Protein AF-A0A182T8S5-F1 (afdb_monomer_lite)

InterPro domains:
  IPR003690 Transcription termination factor, mitochondrial/chloroplastic [PF02536] (3-140)
  IPR038538 MTERF superfamily, mitochondrial/chloroplastic [G3DSA:1.25.70.10] (1-182)

Secondary structure (DSSP, 8-state):
-HHHHHH-GGGGGS-HHHHHHHHHHHHTT---HHHHHHHHHH-GGGGG---HHHHHHHHHHHHHHH-SHHHHHHHHHH-GGGGTS-HHHHHHHHHIIIIIS---HHHHHHSSGGGS-HHHHHHHHHHHHHTTSS-PPPTTS-TTSPPSSPPHHHHHSS-HHHHHHHTS-S-HHHHHHHHHHHHHHHHHHHHHHHHHTT----------SS-------

Radius of gyration: 25.25 Å; chains: 1; bounding box: 72×78×48 Å

Sequence (217 aa):
MLSIIGGHPSILARPAENIAESLHCWRSCQFGDANLKVLMSAHPYFLDYTNHGQLAQRVAFLHSHFETRKNVYRLFLNAPNLVVDEQHVTEAKIAYLMQTMRHDVLEVVKSCAFAHDLEHLRCRHTFLERLGLFKPRSLKADKSTPTGNPPVHQITDTSDKRFAVKVAYVTLEEYEVFQELYRREMGQADEQYELDDETDVEIESEACRNSYRKTGR

Organism: NCBI:txid74869

Structure (mmCIF, N/CA/C/O backbone):
data_AF-A0A182T8S5-F1
#
_entry.id   AF-A0A182T8S5-F1
#
loop_
_atom_site.group_PDB
_atom_site.id
_atom_site.type_symbol
_atom_site.label_atom_id
_atom_site.label_alt_id
_atom_site.label_comp_id
_atom_site.label_asym_id
_atom_site.label_entity_id
_atom_site.label_seq_id
_atom_site.pdbx_PDB_ins_code
_atom_site.Cartn_x
_atom_site.Cartn_y
_atom_site.Cartn_z
_atom_site.occupancy
_atom_site.B_iso_or_equiv
_atom_site.auth_seq_id
_atom_site.auth_comp_id
_atom_site.auth_asym_id
_atom_site.auth_atom_id
_atom_site.pdbx_PDB_model_num
ATOM 1 N N . MET A 1 1 ? 20.913 -11.770 -8.168 1.00 56.81 1 MET A N 1
ATOM 2 C CA . MET A 1 1 ? 20.579 -12.510 -9.407 1.00 56.81 1 MET A CA 1
ATOM 3 C C . MET A 1 1 ? 20.434 -13.998 -9.122 1.00 56.81 1 MET A C 1
ATOM 5 O O . MET A 1 1 ? 19.372 -14.523 -9.403 1.00 56.81 1 MET A O 1
ATOM 9 N N . LEU A 1 2 ? 21.399 -14.645 -8.454 1.00 62.28 2 LEU A N 1
ATOM 10 C CA . LEU A 1 2 ? 21.229 -16.027 -7.964 1.00 62.28 2 LEU A CA 1
ATOM 11 C C . LEU A 1 2 ? 20.016 -16.196 -7.026 1.00 62.28 2 LEU A C 1
ATOM 13 O O . LEU A 1 2 ? 19.293 -17.176 -7.142 1.00 62.28 2 LEU A O 1
ATOM 17 N N . SER A 1 3 ? 19.730 -15.202 -6.174 1.00 67.75 3 SER A N 1
ATOM 18 C CA . SER A 1 3 ? 18.523 -15.162 -5.329 1.00 67.75 3 SER A CA 1
ATOM 19 C C . SER A 1 3 ? 17.208 -15.157 -6.121 1.00 67.75 3 SER A C 1
ATOM 21 O O . SER A 1 3 ? 16.240 -15.781 -5.706 1.00 67.75 3 SER A O 1
ATOM 23 N N . ILE A 1 4 ? 17.185 -14.475 -7.272 1.00 73.38 4 ILE A N 1
ATOM 24 C CA . ILE A 1 4 ? 16.012 -14.376 -8.153 1.00 73.38 4 ILE A CA 1
ATOM 25 C C . ILE A 1 4 ? 15.760 -15.731 -8.817 1.00 73.38 4 ILE A C 1
ATOM 27 O O . ILE A 1 4 ? 14.647 -16.243 -8.782 1.00 73.38 4 ILE A O 1
ATOM 31 N N . ILE A 1 5 ? 16.820 -16.335 -9.359 1.00 74.62 5 ILE A N 1
ATOM 32 C CA . ILE A 1 5 ? 16.771 -17.630 -10.047 1.00 74.62 5 ILE A CA 1
ATOM 33 C C . ILE A 1 5 ? 16.376 -18.753 -9.080 1.00 74.62 5 ILE A C 1
ATOM 35 O O . ILE A 1 5 ? 15.576 -19.609 -9.441 1.00 74.62 5 ILE A O 1
ATOM 39 N N . GLY A 1 6 ? 16.894 -18.730 -7.847 1.00 75.31 6 GLY A N 1
ATOM 40 C CA . GLY A 1 6 ? 16.553 -19.721 -6.824 1.00 75.31 6 GLY A CA 1
ATOM 41 C C . GLY A 1 6 ? 15.077 -19.703 -6.417 1.00 75.31 6 GLY A C 1
ATOM 42 O O . GLY A 1 6 ? 14.522 -20.758 -6.136 1.00 75.31 6 GLY A O 1
ATOM 43 N N . GLY A 1 7 ? 14.434 -18.529 -6.413 1.00 72.50 7 GLY A N 1
ATOM 44 C CA . GLY A 1 7 ? 13.004 -18.410 -6.108 1.00 72.50 7 GLY A CA 1
ATOM 45 C C . GLY A 1 7 ? 12.083 -18.578 -7.322 1.00 72.50 7 GLY A C 1
ATOM 46 O O . GLY A 1 7 ? 10.949 -19.010 -7.163 1.00 72.50 7 GLY A O 1
ATOM 47 N N . HIS A 1 8 ? 12.549 -18.220 -8.524 1.00 77.56 8 HIS A N 1
ATOM 48 C CA . HIS A 1 8 ? 11.730 -18.149 -9.742 1.00 77.56 8 HIS A CA 1
ATOM 49 C C . HIS A 1 8 ? 12.506 -18.686 -10.959 1.00 77.56 8 HIS A C 1
ATOM 51 O O . HIS A 1 8 ? 12.899 -17.922 -11.847 1.00 77.56 8 HIS A O 1
ATOM 57 N N . PRO A 1 9 ? 12.742 -20.010 -11.034 1.00 81.94 9 PRO A N 1
ATOM 58 C CA . PRO A 1 9 ? 13.566 -20.614 -12.084 1.00 81.94 9 PRO A CA 1
ATOM 59 C C . PRO A 1 9 ? 12.967 -20.460 -13.489 1.00 81.94 9 PRO A C 1
ATOM 61 O O . PRO A 1 9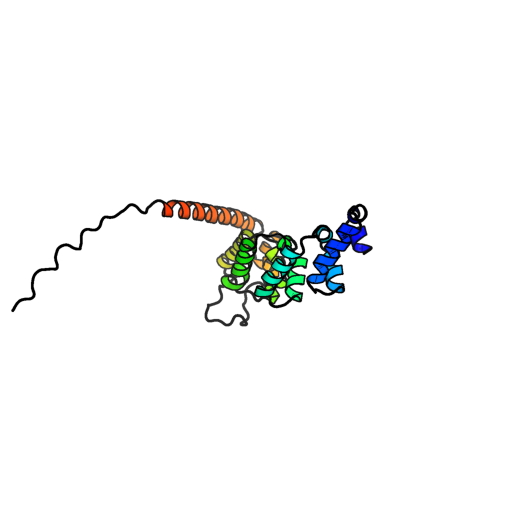 ? 13.703 -20.484 -14.473 1.00 81.94 9 PRO A O 1
ATOM 64 N N . SER A 1 10 ? 11.654 -20.225 -13.594 1.00 83.06 10 SER A N 1
ATOM 65 C CA . SER A 1 10 ? 10.953 -19.950 -14.855 1.00 83.06 10 SER A CA 1
ATOM 66 C C . SER A 1 10 ? 11.484 -18.719 -15.595 1.00 83.06 10 SER A C 1
ATOM 68 O O . SER A 1 10 ? 11.319 -18.630 -16.809 1.00 83.06 10 SER A O 1
ATOM 70 N N . ILE A 1 11 ? 12.181 -17.801 -14.915 1.00 82.75 11 ILE A N 1
ATOM 71 C CA . ILE A 1 11 ? 12.847 -16.656 -15.555 1.00 82.75 11 ILE A CA 1
ATOM 72 C C . ILE A 1 11 ? 13.911 -17.113 -16.558 1.00 82.75 11 ILE A C 1
ATOM 74 O O . ILE A 1 11 ? 14.101 -16.456 -17.576 1.00 82.75 11 ILE A O 1
ATOM 78 N N . LEU A 1 12 ? 14.569 -18.252 -16.319 1.00 82.88 12 LEU A N 1
ATOM 79 C CA . LEU A 1 12 ? 15.577 -18.797 -17.234 1.00 82.88 12 LEU A CA 1
ATOM 80 C C . LEU A 1 12 ? 14.984 -19.280 -18.563 1.00 82.88 12 LEU A C 1
ATOM 82 O O . LEU A 1 12 ? 15.710 -19.380 -19.546 1.00 82.88 12 LEU A O 1
ATOM 86 N N . ALA A 1 13 ? 13.682 -19.573 -18.600 1.00 86.06 13 ALA A N 1
ATOM 87 C CA . ALA A 1 13 ? 12.987 -19.970 -19.820 1.00 86.06 13 ALA A CA 1
ATOM 88 C C . ALA A 1 13 ? 12.557 -18.767 -20.681 1.00 86.06 13 ALA A C 1
ATOM 90 O O . ALA A 1 13 ? 12.023 -18.954 -21.772 1.00 86.06 13 ALA A O 1
ATOM 91 N N . ARG A 1 14 ? 12.747 -17.533 -20.195 1.00 83.69 14 ARG A N 1
ATOM 92 C CA . ARG A 1 14 ? 12.285 -16.322 -20.880 1.00 83.69 14 ARG A CA 1
ATOM 93 C C . ARG A 1 14 ? 13.316 -15.828 -21.899 1.00 83.69 14 ARG A C 1
ATOM 95 O O . ARG A 1 14 ? 14.518 -15.937 -21.647 1.00 83.69 14 ARG A O 1
ATOM 102 N N . PRO A 1 15 ? 12.874 -15.210 -23.010 1.00 87.81 15 PRO A N 1
ATOM 103 C CA . PRO A 1 15 ? 13.777 -14.534 -23.931 1.00 87.81 15 PRO A CA 1
ATOM 104 C C . PRO A 1 15 ? 14.572 -13.438 -23.215 1.00 87.81 15 PRO A C 1
ATOM 106 O O . PRO A 1 15 ? 14.005 -12.619 -22.486 1.00 87.81 15 PRO A O 1
ATOM 109 N N . ALA A 1 16 ? 15.885 -13.399 -23.449 1.00 88.62 16 ALA A N 1
ATOM 110 C CA . ALA A 1 16 ? 16.765 -12.396 -22.851 1.00 88.62 16 ALA A CA 1
ATOM 111 C C . ALA A 1 16 ? 16.352 -10.959 -23.222 1.00 88.62 16 ALA A C 1
ATOM 113 O O . ALA A 1 16 ? 16.523 -10.044 -22.418 1.00 88.62 16 ALA A O 1
ATOM 114 N N . GLU A 1 17 ? 15.771 -10.779 -24.409 1.00 89.44 17 GLU A N 1
ATOM 115 C CA . GLU A 1 17 ? 15.261 -9.501 -24.915 1.00 89.44 17 GLU A CA 1
ATOM 116 C C . GLU A 1 17 ? 14.122 -8.958 -24.043 1.00 89.44 17 GLU A C 1
ATOM 118 O O . GLU A 1 17 ? 14.205 -7.821 -23.587 1.00 89.44 17 GLU A O 1
ATOM 123 N N . ASN A 1 18 ? 13.135 -9.791 -23.696 1.00 87.75 18 ASN A N 1
ATOM 124 C CA . ASN A 1 18 ? 12.004 -9.389 -22.850 1.00 87.75 18 ASN A CA 1
ATOM 125 C C . ASN A 1 18 ? 12.471 -8.980 -21.444 1.00 87.75 18 ASN A C 1
ATOM 127 O O . ASN A 1 18 ? 12.008 -7.987 -20.883 1.00 87.75 18 ASN A O 1
ATOM 131 N N . ILE A 1 19 ? 13.436 -9.717 -20.879 1.00 90.44 19 ILE A N 1
ATOM 132 C CA . ILE A 1 19 ? 14.038 -9.367 -19.585 1.00 90.44 19 ILE A CA 1
ATOM 133 C C . ILE A 1 19 ? 14.780 -8.027 -19.694 1.00 90.44 19 ILE A C 1
ATOM 135 O O . ILE A 1 19 ? 14.675 -7.185 -18.801 1.00 90.44 19 ILE A O 1
ATOM 139 N N . ALA A 1 20 ? 15.544 -7.817 -20.769 1.00 91.38 20 ALA A N 1
ATOM 140 C CA . ALA A 1 20 ? 16.295 -6.584 -20.984 1.00 91.38 20 ALA A CA 1
ATOM 141 C C . ALA A 1 20 ? 15.373 -5.369 -21.165 1.00 91.38 20 ALA A C 1
ATOM 143 O O . ALA A 1 20 ? 15.635 -4.320 -20.570 1.00 91.38 20 ALA A O 1
ATOM 144 N N . GLU A 1 21 ? 14.289 -5.522 -21.924 1.00 92.81 21 GLU A N 1
ATOM 145 C CA . GLU A 1 21 ? 13.264 -4.500 -22.131 1.00 92.81 21 GLU A CA 1
ATOM 146 C C . GLU A 1 21 ? 12.558 -4.149 -20.819 1.00 92.81 21 GLU A C 1
ATOM 148 O O . GLU A 1 21 ? 12.484 -2.975 -20.449 1.00 92.81 21 GLU A O 1
ATOM 153 N N . SER A 1 22 ? 12.124 -5.154 -20.053 1.00 93.75 22 SER A N 1
ATOM 154 C CA . SER A 1 22 ? 11.508 -4.921 -18.747 1.00 93.75 22 SER A CA 1
ATOM 155 C C . SER A 1 22 ? 12.467 -4.201 -17.793 1.00 93.75 22 SER A C 1
ATOM 157 O O . SER A 1 22 ? 12.121 -3.183 -17.189 1.00 93.75 22 SER A O 1
ATOM 159 N N . LEU A 1 23 ? 13.726 -4.645 -17.707 1.00 93.50 23 LEU A N 1
ATOM 160 C CA . LEU A 1 23 ? 14.735 -3.967 -16.890 1.00 93.50 23 LEU A CA 1
ATOM 161 C C . LEU A 1 23 ? 14.992 -2.529 -17.355 1.00 93.50 23 LEU A C 1
ATOM 163 O O . LEU A 1 23 ? 15.248 -1.661 -16.519 1.00 93.50 23 LEU A O 1
ATOM 167 N N . HIS A 1 24 ? 14.941 -2.257 -18.659 1.00 93.31 24 HIS A N 1
ATOM 168 C CA . HIS A 1 24 ? 15.031 -0.898 -19.184 1.00 93.31 24 HIS A CA 1
ATOM 169 C C . HIS A 1 24 ? 13.847 -0.040 -18.711 1.00 93.31 24 HIS A C 1
ATOM 171 O O . HIS A 1 24 ? 14.068 1.062 -18.203 1.00 93.31 24 HIS A O 1
ATOM 177 N N . CYS A 1 25 ? 12.625 -0.580 -18.761 1.00 94.38 25 CYS A N 1
ATOM 178 C CA . CYS A 1 25 ? 11.423 0.079 -18.246 1.00 94.38 25 CYS A CA 1
ATOM 179 C C . CYS A 1 25 ? 11.553 0.419 -16.759 1.00 94.38 25 CYS A C 1
ATOM 181 O O . CYS A 1 25 ? 11.312 1.547 -16.352 1.00 94.38 25 CYS A O 1
ATOM 183 N N . TRP A 1 26 ? 12.001 -0.521 -15.931 1.00 96.38 26 TRP A N 1
ATOM 184 C CA . TRP A 1 26 ? 12.129 -0.268 -14.496 1.00 96.38 26 TRP A CA 1
ATOM 185 C C . TRP A 1 26 ? 13.285 0.671 -14.131 1.00 96.38 26 TRP A C 1
ATOM 187 O O . TRP A 1 26 ? 13.218 1.378 -13.121 1.00 96.38 26 TRP A O 1
ATOM 197 N N . ARG A 1 27 ? 14.349 0.727 -14.942 1.00 95.00 27 ARG A N 1
ATOM 198 C CA . ARG A 1 27 ? 15.455 1.677 -14.733 1.00 95.00 27 ARG A CA 1
ATOM 199 C C . ARG A 1 27 ? 15.023 3.127 -14.930 1.00 95.00 27 ARG A C 1
ATOM 201 O O . ARG A 1 27 ? 15.528 3.995 -14.214 1.00 95.00 27 ARG A O 1
ATOM 208 N N . SER A 1 28 ? 14.074 3.407 -15.825 1.00 92.81 28 SER A N 1
ATOM 209 C CA . SER A 1 28 ? 13.588 4.777 -16.042 1.00 92.81 28 SER A CA 1
ATOM 210 C C . SER A 1 28 ? 12.828 5.349 -14.846 1.00 92.81 28 SER A C 1
ATOM 212 O O . SER A 1 28 ? 12.717 6.568 -14.725 1.00 92.81 28 SER A O 1
ATOM 214 N N . CYS A 1 29 ? 12.377 4.502 -13.915 1.00 95.25 29 CYS A N 1
ATOM 215 C CA . CYS A 1 29 ? 11.797 4.930 -12.642 1.00 95.25 29 CYS A CA 1
ATOM 216 C C . CYS A 1 29 ? 12.824 5.594 -11.707 1.00 95.25 29 CYS A C 1
ATOM 218 O O . CYS A 1 29 ? 12.441 6.223 -10.722 1.00 95.25 29 CYS A O 1
ATOM 220 N N . GLN A 1 30 ? 14.128 5.468 -11.997 1.00 94.94 30 GLN A N 1
ATOM 221 C CA . GLN A 1 30 ? 15.222 6.118 -11.265 1.00 94.94 30 GLN A CA 1
ATOM 222 C C . GLN A 1 30 ? 15.210 5.823 -9.752 1.00 94.94 30 GLN A C 1
ATOM 224 O O . GLN A 1 30 ? 15.532 6.680 -8.930 1.00 94.94 30 GLN A O 1
ATOM 229 N N . PHE A 1 31 ? 14.864 4.589 -9.370 1.00 95.12 31 PHE A N 1
ATOM 230 C CA . PHE A 1 31 ? 14.958 4.120 -7.980 1.00 95.12 31 PHE A CA 1
ATOM 231 C C . PHE A 1 31 ? 16.403 3.831 -7.537 1.00 95.12 31 PHE A C 1
ATOM 233 O O . PHE A 1 31 ? 16.667 3.715 -6.338 1.00 95.12 31 PHE A O 1
ATOM 240 N N . GLY A 1 32 ? 17.331 3.725 -8.494 1.00 94.69 32 GLY A N 1
ATOM 241 C CA . GLY A 1 32 ? 18.718 3.303 -8.296 1.00 94.69 32 GLY A CA 1
ATOM 242 C C . GLY A 1 32 ? 18.886 1.782 -8.372 1.00 94.69 32 GLY A C 1
ATOM 243 O O . GLY A 1 32 ? 18.001 1.025 -7.972 1.00 94.69 32 GLY A O 1
ATOM 244 N N . ASP A 1 33 ? 20.040 1.320 -8.864 1.00 92.38 33 ASP A N 1
ATOM 245 C CA . ASP A 1 33 ? 20.276 -0.103 -9.160 1.00 92.38 33 ASP A CA 1
ATOM 246 C C . ASP A 1 33 ? 20.140 -1.020 -7.940 1.00 92.38 33 ASP A C 1
ATOM 248 O O . ASP A 1 33 ? 19.679 -2.153 -8.064 1.00 92.38 33 ASP A O 1
ATOM 252 N N . ALA A 1 34 ? 20.537 -0.554 -6.752 1.00 93.88 34 ALA A N 1
ATOM 253 C CA . ALA A 1 34 ? 20.414 -1.335 -5.523 1.00 93.88 34 ALA A CA 1
ATOM 254 C C . ALA A 1 34 ? 18.942 -1.606 -5.173 1.00 93.88 34 ALA A C 1
ATOM 256 O O . ALA A 1 34 ? 18.564 -2.754 -4.949 1.00 93.88 34 ALA A O 1
ATOM 257 N N . ASN A 1 35 ? 18.103 -0.568 -5.199 1.00 95.44 35 ASN A N 1
ATOM 258 C CA . ASN A 1 35 ? 16.670 -0.695 -4.937 1.00 95.44 35 ASN A CA 1
ATOM 259 C C . ASN A 1 35 ? 15.976 -1.506 -6.030 1.00 95.44 35 ASN A C 1
ATOM 261 O O . ASN A 1 35 ? 15.143 -2.351 -5.724 1.00 95.44 35 ASN A O 1
ATOM 265 N N . LEU A 1 36 ? 16.360 -1.313 -7.295 1.00 94.38 36 LEU A N 1
ATOM 266 C CA . LEU A 1 36 ? 15.819 -2.097 -8.399 1.00 94.38 36 LEU A CA 1
ATOM 267 C C . LEU A 1 36 ? 16.112 -3.594 -8.226 1.00 94.38 36 LEU A C 1
ATOM 269 O O . LEU A 1 36 ? 15.216 -4.418 -8.376 1.00 94.38 36 LEU A O 1
ATOM 273 N N . LYS A 1 37 ? 17.342 -3.961 -7.843 1.00 92.25 37 LYS A N 1
ATOM 274 C CA . LYS A 1 37 ? 17.702 -5.359 -7.553 1.00 92.25 37 LYS A CA 1
ATOM 275 C C . LYS A 1 37 ? 16.864 -5.948 -6.419 1.00 92.25 37 LYS A C 1
ATOM 277 O O . LYS A 1 37 ? 16.467 -7.108 -6.519 1.00 92.25 37 LYS A O 1
ATOM 282 N N . VAL A 1 38 ? 16.608 -5.176 -5.360 1.00 94.94 38 VAL A N 1
ATOM 283 C CA . VAL A 1 38 ? 15.742 -5.601 -4.248 1.00 94.94 38 VAL A CA 1
ATOM 284 C C . VAL A 1 38 ? 14.309 -5.795 -4.737 1.00 94.94 38 VAL A C 1
ATOM 286 O O . VAL A 1 38 ? 13.745 -6.860 -4.506 1.00 94.94 38 VAL A O 1
ATOM 289 N N . LEU A 1 39 ? 13.760 -4.828 -5.477 1.00 95.38 39 LEU A N 1
ATOM 290 C CA . LEU A 1 39 ? 12.397 -4.886 -6.004 1.00 95.38 39 LEU A CA 1
ATOM 291 C C . LEU A 1 39 ? 12.183 -6.110 -6.898 1.00 95.38 39 LEU A C 1
ATOM 293 O O . LEU A 1 39 ? 11.262 -6.881 -6.666 1.00 95.38 39 LEU A O 1
ATOM 297 N N . MET A 1 40 ? 13.082 -6.335 -7.860 1.00 93.19 40 MET A N 1
ATOM 298 C CA . MET A 1 40 ? 13.012 -7.484 -8.769 1.00 93.19 40 MET A CA 1
ATOM 299 C C . MET A 1 40 ? 13.258 -8.819 -8.065 1.00 93.19 40 MET A C 1
ATOM 301 O O . MET A 1 40 ? 12.881 -9.855 -8.592 1.00 93.19 40 MET A O 1
ATOM 305 N N . SER A 1 41 ? 13.919 -8.820 -6.902 1.00 91.44 41 SER A N 1
ATOM 306 C CA . SER A 1 41 ? 14.080 -10.038 -6.100 1.00 91.44 41 SER A CA 1
ATOM 307 C C . SER A 1 41 ? 12.856 -10.335 -5.244 1.00 91.44 41 SER A C 1
ATOM 309 O O . SER A 1 41 ? 12.546 -11.505 -5.045 1.00 91.44 41 SER A O 1
ATOM 311 N N . ALA A 1 42 ? 12.175 -9.299 -4.752 1.00 93.06 42 ALA A N 1
ATOM 312 C CA . ALA A 1 42 ? 10.936 -9.435 -3.997 1.00 93.06 42 ALA A CA 1
ATOM 313 C C . ALA A 1 42 ? 9.749 -9.796 -4.902 1.00 93.06 42 ALA A C 1
ATOM 315 O O . ALA A 1 42 ? 8.946 -10.643 -4.527 1.00 93.06 42 ALA A O 1
ATOM 316 N N . HIS A 1 43 ? 9.684 -9.208 -6.105 1.00 93.69 43 HIS A N 1
ATOM 317 C CA . HIS A 1 43 ? 8.569 -9.353 -7.051 1.00 93.69 43 HIS A CA 1
ATOM 318 C C . HIS A 1 43 ? 9.056 -9.728 -8.458 1.00 93.69 43 HIS A C 1
ATOM 320 O O . HIS A 1 43 ? 9.081 -8.882 -9.354 1.00 93.69 43 HIS A O 1
ATOM 326 N N . PRO A 1 44 ? 9.471 -10.984 -8.701 1.00 91.00 44 PRO A N 1
ATOM 327 C CA . PRO A 1 44 ? 10.167 -11.329 -9.945 1.00 91.00 44 PRO A CA 1
ATOM 328 C C . PRO A 1 44 ? 9.283 -11.333 -11.198 1.00 91.00 44 PRO A C 1
ATOM 330 O O . PRO A 1 44 ? 9.800 -11.215 -12.305 1.00 91.00 44 PRO A O 1
ATOM 333 N N . TYR A 1 45 ? 7.958 -11.378 -11.041 1.00 89.19 45 TYR A N 1
ATOM 334 C CA . TYR A 1 45 ? 6.994 -11.182 -12.133 1.00 89.19 45 TYR A CA 1
ATOM 335 C C . TYR A 1 45 ? 7.014 -9.757 -12.706 1.00 89.19 45 TYR A C 1
ATOM 337 O O . TYR A 1 45 ? 6.553 -9.537 -13.820 1.00 89.19 45 TYR A O 1
ATOM 345 N N . PHE A 1 46 ? 7.610 -8.778 -12.018 1.00 93.38 46 PHE A N 1
ATOM 346 C CA . PHE A 1 46 ? 7.852 -7.466 -12.620 1.00 93.38 46 PHE A CA 1
ATOM 347 C C . PHE A 1 46 ? 8.776 -7.522 -13.837 1.00 93.38 46 PHE A C 1
ATOM 349 O O . PHE A 1 46 ? 8.714 -6.611 -14.658 1.00 93.38 46 PHE A O 1
ATOM 356 N N . LEU A 1 47 ? 9.565 -8.591 -13.998 1.00 91.44 47 LEU A N 1
ATOM 357 C CA . LEU A 1 47 ? 10.365 -8.837 -15.200 1.00 91.44 47 LEU A CA 1
ATOM 358 C C . LEU A 1 47 ? 9.522 -9.202 -16.435 1.00 91.44 47 LEU A C 1
ATOM 360 O O . LEU A 1 47 ? 10.077 -9.304 -17.524 1.00 91.44 47 LEU A O 1
ATOM 364 N N . ASP A 1 48 ? 8.213 -9.421 -16.278 1.00 89.06 48 ASP A N 1
ATOM 365 C CA . ASP A 1 48 ? 7.265 -9.563 -17.395 1.00 89.06 48 ASP A CA 1
ATOM 366 C C . ASP A 1 48 ? 6.668 -8.221 -17.829 1.00 89.06 48 ASP A C 1
ATOM 368 O O . ASP A 1 48 ? 6.000 -8.128 -18.856 1.00 89.06 48 ASP A O 1
ATOM 372 N N . TYR A 1 49 ? 6.888 -7.168 -17.044 1.00 91.81 49 TYR A N 1
ATOM 373 C CA . TYR A 1 49 ? 6.277 -5.876 -17.282 1.00 91.81 49 TYR A CA 1
ATOM 374 C C . TYR A 1 49 ? 7.144 -5.034 -18.227 1.00 91.81 49 TYR A C 1
ATOM 376 O O . TYR A 1 49 ? 8.249 -4.626 -17.858 1.00 91.81 49 TYR A O 1
ATOM 384 N N . THR A 1 50 ? 6.636 -4.749 -19.429 1.00 92.50 50 THR A N 1
ATOM 385 C CA . THR A 1 50 ? 7.347 -4.012 -20.497 1.00 92.50 50 THR A CA 1
ATOM 386 C C . THR A 1 50 ? 6.668 -2.699 -20.905 1.00 92.50 50 THR A C 1
ATOM 388 O O . THR A 1 50 ? 7.188 -1.956 -21.733 1.00 92.50 50 THR A O 1
ATOM 391 N N . ASN A 1 51 ? 5.520 -2.348 -20.312 1.00 94.12 51 ASN A N 1
ATOM 392 C CA . ASN A 1 51 ? 4.798 -1.127 -20.676 1.00 94.12 51 ASN A CA 1
ATOM 393 C C . ASN A 1 51 ? 5.408 0.126 -20.020 1.00 94.12 51 ASN A C 1
ATOM 395 O O . ASN A 1 51 ? 4.935 0.623 -18.997 1.00 94.12 51 ASN A O 1
ATOM 399 N N . HIS A 1 52 ? 6.460 0.665 -20.634 1.00 93.69 52 HIS A N 1
ATOM 400 C CA . HIS A 1 52 ? 7.167 1.850 -20.145 1.00 93.69 52 HIS A CA 1
ATOM 401 C C . HIS A 1 52 ? 6.247 3.055 -19.877 1.00 93.69 52 HIS A C 1
ATOM 403 O O . HIS A 1 52 ? 6.382 3.718 -18.848 1.00 93.69 52 HIS A O 1
ATOM 409 N N . GLY A 1 53 ? 5.301 3.334 -20.782 1.00 94.81 53 GLY A N 1
ATOM 410 C CA . GLY A 1 53 ? 4.405 4.488 -20.677 1.00 94.81 53 GLY A CA 1
ATOM 411 C C . GLY A 1 53 ? 3.472 4.398 -19.471 1.00 94.81 53 GLY A C 1
ATOM 412 O O . GLY A 1 53 ? 3.384 5.345 -18.689 1.00 94.81 53 GLY A O 1
ATOM 413 N N . GLN A 1 54 ? 2.834 3.240 -19.275 1.00 95.12 54 GLN A N 1
ATOM 414 C CA . GLN A 1 54 ? 1.945 3.013 -18.135 1.00 95.12 54 GLN A CA 1
ATOM 415 C C . GLN A 1 54 ? 2.714 3.057 -16.805 1.00 95.12 54 GLN A C 1
ATOM 417 O O . GLN A 1 54 ? 2.246 3.680 -15.852 1.00 95.12 54 GLN A O 1
ATOM 422 N N . LEU A 1 55 ? 3.920 2.482 -16.737 1.00 96.69 55 LEU A N 1
ATOM 423 C CA . LEU A 1 55 ? 4.744 2.550 -15.527 1.00 96.69 55 LEU A CA 1
ATOM 424 C C . LEU A 1 55 ? 5.189 3.978 -15.207 1.00 96.69 55 LEU A C 1
ATOM 426 O O . LEU A 1 55 ? 5.135 4.388 -14.048 1.00 96.69 55 LEU A O 1
ATOM 430 N N . ALA A 1 56 ? 5.596 4.753 -16.214 1.00 96.31 56 ALA A N 1
ATOM 431 C CA . ALA A 1 56 ? 5.976 6.149 -16.027 1.00 96.31 56 ALA A CA 1
ATOM 432 C C . ALA A 1 56 ? 4.800 6.988 -15.500 1.00 96.31 56 ALA A C 1
ATOM 434 O O . ALA A 1 56 ? 4.970 7.743 -14.540 1.00 96.31 56 ALA A O 1
ATOM 435 N N . GLN A 1 57 ? 3.601 6.804 -16.066 1.00 96.81 57 GLN A N 1
ATOM 436 C CA . GLN A 1 57 ? 2.372 7.438 -15.578 1.00 96.81 57 GLN A CA 1
ATOM 437 C C . GLN A 1 57 ? 2.057 7.017 -14.140 1.00 96.81 57 GLN A C 1
ATOM 439 O O . GLN A 1 57 ? 1.811 7.875 -13.294 1.00 96.81 57 GLN A O 1
ATOM 444 N N . ARG A 1 58 ? 2.153 5.718 -13.824 1.00 97.56 58 ARG A N 1
ATOM 445 C CA . ARG A 1 58 ? 1.919 5.210 -12.467 1.00 97.56 58 ARG A CA 1
ATOM 446 C C . ARG A 1 58 ? 2.889 5.806 -11.452 1.00 97.56 58 ARG A C 1
ATOM 448 O O . ARG A 1 58 ? 2.476 6.211 -10.367 1.00 97.56 58 ARG A O 1
ATOM 455 N N . VAL A 1 59 ? 4.175 5.869 -11.794 1.00 97.81 59 VAL A N 1
ATOM 456 C CA . VAL A 1 59 ? 5.205 6.465 -10.937 1.00 97.81 59 VAL A CA 1
ATOM 457 C C . VAL A 1 59 ? 4.944 7.952 -10.738 1.00 97.81 59 VAL A C 1
ATOM 459 O O . VAL A 1 59 ? 5.051 8.416 -9.607 1.00 97.81 59 VAL A O 1
ATOM 462 N N . ALA A 1 60 ? 4.581 8.692 -11.789 1.00 97.56 60 ALA A N 1
ATOM 463 C CA . ALA A 1 60 ? 4.248 10.111 -11.686 1.00 97.56 60 ALA A CA 1
ATOM 464 C C . ALA A 1 60 ? 3.024 10.346 -10.786 1.00 97.56 60 ALA A C 1
ATOM 466 O O . ALA A 1 60 ? 3.075 11.193 -9.895 1.00 97.56 60 ALA A O 1
ATOM 467 N N . PHE A 1 61 ? 1.972 9.542 -10.962 1.00 98.31 61 PHE A N 1
ATOM 468 C CA . PHE A 1 61 ? 0.777 9.563 -10.125 1.00 98.31 61 PHE A CA 1
ATOM 469 C C . PHE A 1 61 ? 1.123 9.326 -8.648 1.00 98.31 61 PHE A C 1
ATOM 471 O O . PHE A 1 61 ? 0.889 10.199 -7.814 1.00 98.31 61 PHE A O 1
ATOM 478 N N . LEU A 1 62 ? 1.781 8.211 -8.311 1.00 98.31 62 LEU A N 1
ATOM 479 C CA . LEU A 1 62 ? 2.160 7.919 -6.923 1.00 98.31 62 LEU A CA 1
ATOM 480 C C . LEU A 1 62 ? 3.124 8.975 -6.359 1.00 98.31 62 LEU A C 1
ATOM 482 O O . LEU A 1 62 ? 3.014 9.373 -5.203 1.00 98.31 62 LEU A O 1
ATOM 486 N N . HIS A 1 63 ? 4.052 9.483 -7.168 1.00 98.00 63 HIS A N 1
ATOM 487 C CA . HIS A 1 63 ? 4.963 10.544 -6.747 1.00 98.00 63 HIS A CA 1
ATOM 488 C C . HIS A 1 63 ? 4.225 11.840 -6.388 1.00 98.00 63 HIS A C 1
ATOM 490 O O . HIS A 1 63 ? 4.647 12.534 -5.467 1.00 98.00 63 HIS A O 1
ATOM 496 N N . SER A 1 64 ? 3.125 12.165 -7.072 1.00 97.56 64 SER A N 1
ATOM 497 C CA . SER A 1 64 ? 2.328 13.360 -6.761 1.00 97.56 64 SER A CA 1
ATOM 498 C C . SER A 1 64 ? 1.676 13.310 -5.371 1.00 97.56 64 SER A C 1
ATOM 500 O O . SER A 1 64 ? 1.506 14.352 -4.747 1.00 97.56 64 SER A O 1
ATOM 502 N N . HIS A 1 65 ? 1.394 12.109 -4.850 1.00 97.38 65 HIS A N 1
ATOM 503 C CA . HIS A 1 65 ? 0.804 11.907 -3.520 1.00 97.38 65 HIS A CA 1
ATOM 504 C C . HIS A 1 65 ? 1.835 11.626 -2.419 1.00 97.38 65 HIS A C 1
ATOM 506 O O . HIS A 1 65 ? 1.603 11.957 -1.258 1.00 97.38 65 HIS A O 1
ATOM 512 N N . PHE A 1 66 ? 2.964 10.999 -2.766 1.00 97.31 66 PHE A N 1
ATOM 513 C CA . PHE A 1 66 ? 3.956 10.508 -1.800 1.00 97.31 66 PHE A CA 1
ATOM 514 C C . PHE A 1 66 ? 5.324 11.191 -1.909 1.00 97.31 66 PHE A C 1
ATOM 516 O O . PHE A 1 66 ? 6.280 10.749 -1.268 1.00 97.31 66 PHE A O 1
ATOM 523 N N . GLU A 1 67 ? 5.408 12.262 -2.699 1.00 93.81 67 GLU A N 1
ATOM 524 C CA . GLU A 1 67 ? 6.468 13.281 -2.780 1.00 93.81 67 GLU A CA 1
ATOM 525 C C . GLU A 1 67 ? 7.846 12.825 -3.276 1.00 93.81 67 GLU A C 1
ATOM 527 O O . GLU A 1 67 ? 8.554 13.604 -3.908 1.00 93.81 67 GLU A O 1
ATOM 532 N N . THR A 1 68 ? 8.269 11.591 -2.990 1.00 96.62 68 THR A N 1
ATOM 533 C CA . THR A 1 68 ? 9.620 11.111 -3.300 1.00 96.62 68 THR A CA 1
ATOM 534 C C . THR A 1 68 ? 9.597 9.777 -4.031 1.00 96.62 68 THR A C 1
ATOM 536 O O . THR A 1 68 ? 8.838 8.863 -3.704 1.00 96.62 68 THR A O 1
ATOM 539 N N . ARG A 1 69 ? 10.532 9.590 -4.970 1.00 95.81 69 ARG A N 1
ATOM 540 C CA . ARG A 1 69 ? 10.720 8.295 -5.654 1.00 95.81 69 ARG A CA 1
ATOM 541 C C . ARG A 1 69 ? 11.075 7.156 -4.702 1.00 95.81 69 ARG A C 1
ATOM 543 O O . ARG A 1 69 ? 10.736 6.009 -4.969 1.00 95.81 69 ARG A O 1
ATOM 550 N N . LYS A 1 70 ? 11.732 7.461 -3.578 1.00 96.81 70 LYS A N 1
ATOM 551 C CA . LYS A 1 70 ? 12.025 6.478 -2.526 1.00 96.81 70 LYS A CA 1
ATOM 552 C C . LYS A 1 70 ? 10.740 5.948 -1.886 1.00 96.81 70 LYS A C 1
ATOM 554 O O . LYS A 1 70 ? 10.670 4.754 -1.595 1.00 96.81 70 LYS A O 1
ATOM 559 N N . ASN A 1 71 ? 9.741 6.810 -1.696 1.00 98.00 71 ASN A N 1
ATOM 560 C CA . ASN A 1 71 ? 8.431 6.408 -1.197 1.00 98.00 71 ASN A CA 1
ATOM 561 C C . ASN A 1 71 ? 7.682 5.570 -2.238 1.00 98.00 71 ASN A C 1
ATOM 563 O O . ASN A 1 71 ? 7.191 4.502 -1.892 1.00 98.00 71 ASN A O 1
ATOM 567 N N . VAL A 1 72 ? 7.698 5.968 -3.516 1.00 98.31 72 VAL A N 1
ATOM 568 C CA . VAL A 1 72 ? 7.101 5.171 -4.609 1.00 98.31 72 VAL A CA 1
ATOM 569 C C . VAL A 1 72 ? 7.734 3.779 -4.713 1.00 98.31 72 VAL A C 1
ATOM 571 O O . VAL A 1 72 ? 7.025 2.779 -4.776 1.00 98.31 72 VAL A O 1
ATOM 574 N N . TYR A 1 73 ? 9.065 3.685 -4.646 1.00 98.19 73 TYR A N 1
ATOM 575 C CA . TYR A 1 73 ? 9.767 2.401 -4.574 1.00 98.19 73 TYR A CA 1
ATOM 576 C C . TYR A 1 73 ? 9.276 1.542 -3.400 1.00 98.19 73 TYR A C 1
ATOM 578 O O . TYR A 1 73 ? 9.031 0.349 -3.566 1.00 98.19 73 TYR A O 1
ATOM 586 N N . ARG A 1 74 ? 9.135 2.139 -2.209 1.00 98.31 74 ARG A N 1
ATOM 587 C CA . ARG A 1 74 ? 8.684 1.413 -1.019 1.00 98.31 74 ARG A CA 1
ATOM 588 C C . ARG A 1 74 ? 7.240 0.929 -1.161 1.00 98.31 74 ARG A C 1
ATOM 590 O O . ARG A 1 74 ? 6.960 -0.194 -0.763 1.00 98.31 74 ARG A O 1
ATOM 597 N N . LEU A 1 75 ? 6.372 1.733 -1.774 1.00 98.44 75 LEU A N 1
ATOM 598 C CA . LEU A 1 75 ? 5.000 1.344 -2.087 1.00 98.44 75 LEU A CA 1
ATOM 599 C C . LEU A 1 75 ? 4.964 0.120 -3.002 1.00 98.44 75 LEU A C 1
ATOM 601 O O . LEU A 1 75 ? 4.311 -0.850 -2.652 1.00 98.44 75 LEU A O 1
ATOM 605 N N . PHE A 1 76 ? 5.724 0.102 -4.101 1.00 98.12 76 PHE A N 1
ATOM 606 C CA . PHE A 1 76 ? 5.792 -1.086 -4.964 1.00 98.12 76 PHE A CA 1
ATOM 607 C C . PHE A 1 76 ? 6.407 -2.305 -4.277 1.00 98.12 76 PHE A C 1
ATOM 609 O O . PHE A 1 76 ? 6.048 -3.434 -4.597 1.00 98.12 76 PHE A O 1
ATOM 616 N N . LEU A 1 77 ? 7.329 -2.099 -3.333 1.00 97.62 77 LEU A N 1
ATOM 617 C CA . LEU A 1 77 ? 7.897 -3.199 -2.562 1.00 97.62 77 LEU A CA 1
ATOM 618 C C . LEU A 1 77 ? 6.855 -3.835 -1.629 1.00 97.62 77 LEU A C 1
ATOM 620 O O . LEU A 1 77 ? 6.828 -5.057 -1.510 1.00 97.62 77 LEU A O 1
ATOM 624 N N . ASN A 1 78 ? 6.005 -3.026 -0.996 1.00 97.88 78 ASN A N 1
ATOM 625 C CA . ASN A 1 78 ? 5.009 -3.491 -0.027 1.00 97.88 78 ASN A CA 1
ATOM 626 C C . ASN A 1 78 ? 3.671 -3.903 -0.672 1.00 97.88 78 ASN A C 1
ATOM 628 O O . ASN A 1 78 ? 2.980 -4.768 -0.146 1.00 97.88 78 ASN A O 1
ATOM 632 N N . ALA A 1 79 ? 3.302 -3.277 -1.789 1.00 97.94 79 ALA A N 1
ATOM 633 C CA . ALA A 1 79 ? 2.027 -3.433 -2.483 1.00 97.94 79 ALA A CA 1
ATOM 634 C C . ALA A 1 79 ? 2.267 -3.445 -4.004 1.00 97.94 79 ALA A C 1
ATOM 636 O O . ALA A 1 79 ? 2.075 -2.438 -4.694 1.00 97.94 79 ALA A O 1
ATOM 637 N N . PRO A 1 80 ? 2.752 -4.568 -4.553 1.00 96.94 80 PRO A N 1
ATOM 638 C CA . PRO A 1 80 ? 3.120 -4.652 -5.962 1.00 96.94 80 PRO A CA 1
ATOM 639 C C . PRO A 1 80 ? 1.925 -4.590 -6.924 1.00 96.94 80 PRO A C 1
ATOM 641 O O . PRO A 1 80 ? 2.096 -4.244 -8.093 1.00 96.94 80 PRO A O 1
ATOM 644 N N . ASN A 1 81 ? 0.714 -4.858 -6.431 1.00 96.38 81 ASN A N 1
ATOM 645 C CA . ASN A 1 81 ? -0.545 -4.654 -7.148 1.00 96.38 81 ASN A CA 1
ATOM 646 C C . ASN A 1 81 ? -0.708 -3.206 -7.646 1.00 96.38 81 ASN A C 1
ATOM 648 O O . ASN A 1 81 ? -1.259 -2.990 -8.720 1.00 96.38 81 ASN A O 1
ATOM 652 N N . LEU A 1 82 ? -0.103 -2.220 -6.967 1.00 97.44 82 LEU A N 1
ATOM 653 C CA . LEU A 1 82 ? -0.136 -0.807 -7.371 1.00 97.44 82 LEU A CA 1
ATOM 654 C C . LEU A 1 82 ? 0.408 -0.525 -8.777 1.00 97.44 82 LEU A C 1
ATOM 656 O O . LEU A 1 82 ? 0.167 0.556 -9.312 1.00 97.44 82 LEU A O 1
ATOM 660 N N . VAL A 1 83 ? 1.163 -1.445 -9.381 1.00 96.44 83 VAL A N 1
ATOM 661 C CA . VAL A 1 83 ? 1.597 -1.303 -10.778 1.00 96.44 83 VAL A CA 1
ATOM 662 C C . VAL A 1 83 ? 0.395 -1.311 -11.727 1.00 96.44 83 VAL A C 1
ATOM 664 O O . VAL A 1 83 ? 0.382 -0.555 -12.699 1.00 96.44 83 VAL A O 1
ATOM 667 N N . VAL A 1 84 ? -0.617 -2.130 -11.426 1.00 94.50 84 VAL A N 1
ATOM 668 C CA . VAL A 1 84 ? -1.743 -2.428 -12.323 1.00 94.50 84 VAL A CA 1
ATOM 669 C C . VAL A 1 84 ? -3.111 -2.035 -11.764 1.00 94.50 84 VAL A C 1
ATOM 671 O O . VAL A 1 84 ? -4.026 -1.872 -12.563 1.00 94.50 84 VAL A O 1
ATOM 674 N N . ASP A 1 85 ? -3.247 -1.818 -10.450 1.00 96.12 85 ASP A N 1
ATOM 675 C CA . ASP A 1 85 ? -4.487 -1.346 -9.811 1.00 96.12 85 ASP A CA 1
ATOM 676 C C . ASP A 1 85 ? -5.064 -0.128 -10.538 1.00 96.12 85 ASP A C 1
ATOM 678 O O . ASP A 1 85 ? -4.344 0.819 -10.861 1.00 96.12 85 ASP A O 1
ATOM 682 N N . GLU A 1 86 ? -6.375 -0.084 -10.743 1.00 96.94 86 GLU A N 1
ATOM 683 C CA . GLU A 1 86 ? -7.018 1.078 -11.353 1.00 96.94 86 GLU A CA 1
ATOM 684 C C . GLU A 1 86 ? -6.735 2.357 -10.549 1.00 96.94 86 GLU A C 1
ATOM 686 O O . GLU A 1 86 ? -6.628 2.352 -9.315 1.00 96.94 86 GLU A O 1
ATOM 691 N N . GLN A 1 87 ? -6.545 3.475 -11.256 1.00 97.12 87 GLN A N 1
ATOM 692 C CA . GLN A 1 87 ? -6.124 4.719 -10.611 1.00 97.12 87 GLN A CA 1
ATOM 693 C C . GLN A 1 87 ? -7.151 5.186 -9.572 1.00 97.12 87 GLN A C 1
ATOM 695 O O . GLN A 1 87 ? -6.759 5.474 -8.445 1.00 97.12 87 GLN A O 1
ATOM 700 N N . HIS A 1 88 ? -8.447 5.159 -9.899 1.00 97.31 88 HIS A N 1
ATOM 701 C CA . HIS A 1 88 ? -9.509 5.589 -8.985 1.00 97.31 88 HIS A CA 1
ATOM 702 C C . HIS A 1 88 ? -9.592 4.718 -7.716 1.00 97.31 88 HIS A C 1
ATOM 704 O O . HIS A 1 88 ? -9.807 5.238 -6.623 1.00 97.31 88 HIS A O 1
ATOM 710 N N . VAL A 1 89 ? -9.334 3.407 -7.822 1.00 97.38 89 VAL A N 1
ATOM 711 C CA . VAL A 1 89 ? -9.252 2.499 -6.662 1.00 97.38 89 VAL A CA 1
ATOM 712 C C . VAL A 1 89 ? -8.078 2.886 -5.759 1.00 97.38 89 VAL A C 1
ATOM 714 O O . VAL A 1 89 ? -8.197 2.915 -4.532 1.00 97.38 89 VAL A O 1
ATOM 717 N N . THR A 1 90 ? -6.934 3.225 -6.359 1.00 98.12 90 THR A N 1
ATOM 718 C CA . THR A 1 90 ? -5.754 3.680 -5.612 1.00 98.12 90 THR A CA 1
ATOM 719 C C . THR A 1 90 ? -6.007 5.036 -4.947 1.00 98.12 90 THR A C 1
ATOM 721 O O . THR A 1 90 ? -5.682 5.206 -3.772 1.00 98.12 90 THR A O 1
ATOM 724 N N . GLU A 1 91 ? -6.620 5.983 -5.659 1.00 98.12 91 GLU A N 1
ATOM 725 C CA . GLU A 1 91 ? -7.003 7.302 -5.137 1.00 98.12 91 GLU A CA 1
ATOM 726 C C . GLU A 1 91 ? -7.968 7.189 -3.956 1.00 98.12 91 GLU A C 1
ATOM 728 O O . GLU A 1 91 ? -7.757 7.849 -2.938 1.00 98.12 91 GLU A O 1
ATOM 733 N N . ALA A 1 92 ? -8.964 6.301 -4.031 1.00 98.38 92 ALA A N 1
ATOM 734 C CA . ALA A 1 92 ? -9.894 6.060 -2.932 1.00 98.38 92 ALA A CA 1
ATOM 735 C C . ALA A 1 92 ? -9.172 5.556 -1.669 1.00 98.38 92 ALA A C 1
ATOM 737 O O . ALA A 1 92 ? -9.430 6.049 -0.568 1.00 98.38 92 ALA A O 1
ATOM 738 N N . LYS A 1 93 ? -8.201 4.640 -1.817 1.00 98.56 93 LYS A N 1
ATOM 739 C CA . LYS A 1 93 ? -7.346 4.186 -0.705 1.00 98.56 93 LYS A CA 1
ATOM 740 C C . LYS A 1 93 ? -6.465 5.317 -0.153 1.00 98.56 93 LYS A C 1
ATOM 742 O O . LYS A 1 93 ? -6.353 5.457 1.065 1.00 98.56 93 LYS A O 1
ATOM 747 N N . ILE A 1 94 ? -5.873 6.152 -1.016 1.00 98.31 94 ILE A N 1
ATOM 748 C CA . ILE A 1 94 ? -5.070 7.321 -0.605 1.00 98.31 94 ILE A CA 1
ATOM 749 C C . ILE A 1 94 ? -5.922 8.297 0.211 1.00 98.31 94 ILE A C 1
ATOM 751 O O . ILE A 1 94 ? -5.525 8.687 1.312 1.00 98.31 94 ILE A O 1
ATOM 755 N N . ALA A 1 95 ? -7.092 8.675 -0.309 1.00 97.94 95 ALA A N 1
ATOM 756 C CA . ALA A 1 95 ? -8.014 9.584 0.359 1.00 97.94 95 ALA A CA 1
ATOM 757 C C . ALA A 1 95 ? -8.432 9.023 1.722 1.00 97.94 95 ALA A C 1
ATOM 759 O O . ALA A 1 95 ? -8.334 9.715 2.734 1.00 97.94 95 ALA A O 1
ATOM 760 N N . TYR A 1 96 ? -8.784 7.739 1.781 1.00 97.88 96 TYR A N 1
ATOM 761 C CA . TYR A 1 96 ? -9.172 7.102 3.031 1.00 97.88 96 TYR A CA 1
ATOM 762 C C . TYR A 1 96 ? -8.051 7.130 4.083 1.00 97.88 96 TYR A C 1
ATOM 764 O O . TYR A 1 96 ? -8.247 7.605 5.202 1.00 97.88 96 TYR A O 1
ATOM 772 N N . LEU A 1 97 ? -6.835 6.710 3.727 1.00 96.88 97 LEU A N 1
ATOM 773 C CA . LEU A 1 97 ? -5.713 6.647 4.670 1.00 96.88 97 LEU A CA 1
ATOM 774 C C . LEU A 1 97 ? -5.240 8.039 5.125 1.00 96.88 97 LEU A C 1
ATOM 776 O O . LEU A 1 97 ? -4.963 8.252 6.308 1.00 96.88 97 LEU A O 1
ATOM 780 N N . MET A 1 98 ? -5.147 8.999 4.201 1.00 93.81 98 MET A N 1
ATOM 781 C CA . MET A 1 98 ? -4.522 10.303 4.462 1.00 93.81 98 MET A CA 1
ATOM 782 C C . MET A 1 98 ? -5.509 11.409 4.845 1.00 93.81 98 MET A C 1
ATOM 784 O O . MET A 1 98 ? -5.109 12.386 5.484 1.00 93.81 98 MET A O 1
AT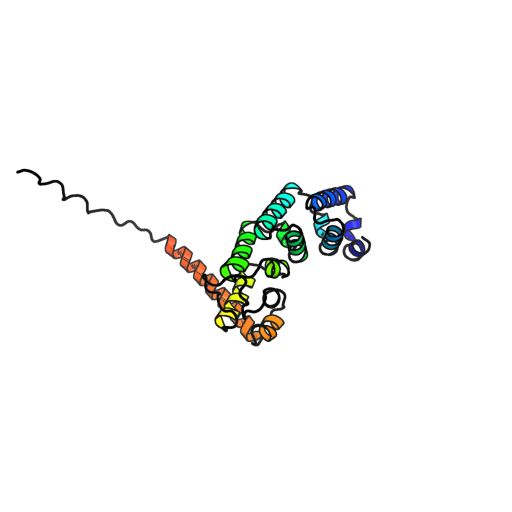OM 788 N N . GLN A 1 99 ? -6.778 11.299 4.452 1.00 92.56 99 GLN A N 1
ATOM 789 C CA . GLN A 1 99 ? -7.804 12.315 4.715 1.00 92.56 99 GLN A CA 1
ATOM 790 C C . GLN A 1 99 ? -8.810 11.836 5.762 1.00 92.56 99 GLN A C 1
ATOM 792 O O . GLN A 1 99 ? -9.099 12.596 6.684 1.00 92.56 99 GLN A O 1
ATOM 797 N N . THR A 1 100 ? -9.280 10.586 5.683 1.00 93.88 100 THR A N 1
ATOM 798 C CA . THR A 1 100 ? -10.224 10.025 6.668 1.00 93.88 100 THR A CA 1
ATOM 799 C C . THR A 1 100 ? -9.502 9.587 7.945 1.00 93.88 100 THR A C 1
ATOM 801 O O . THR A 1 100 ? -9.732 10.154 9.010 1.00 93.88 100 THR A O 1
ATOM 804 N N . MET A 1 101 ? -8.548 8.655 7.847 1.00 93.56 101 MET A N 1
ATOM 805 C CA . MET A 1 101 ? -7.751 8.182 8.997 1.00 93.56 101 MET A CA 1
ATOM 806 C C . MET A 1 101 ? -6.637 9.177 9.390 1.00 93.56 101 MET A C 1
ATOM 808 O O . MET A 1 101 ? -6.085 9.156 10.499 1.00 93.56 101 MET A O 1
ATOM 812 N N . ARG A 1 102 ? -6.329 10.113 8.484 1.00 92.00 102 ARG A N 1
ATOM 813 C CA . ARG A 1 102 ? -5.372 11.217 8.658 1.00 92.00 102 ARG A CA 1
ATOM 814 C C . ARG A 1 102 ? -3.927 10.796 8.940 1.00 92.00 102 ARG A C 1
ATOM 816 O O . ARG A 1 102 ? -3.186 11.586 9.518 1.00 92.00 102 ARG A O 1
ATOM 823 N N . HIS A 1 103 ? -3.524 9.584 8.565 1.00 92.44 103 HIS A N 1
ATOM 824 C CA . HIS A 1 103 ? -2.152 9.114 8.762 1.00 92.44 103 HIS A CA 1
ATOM 825 C C . HIS A 1 103 ? -1.141 9.888 7.914 1.00 92.44 103 HIS A C 1
ATOM 827 O O . HIS A 1 103 ? -1.458 10.390 6.832 1.00 92.44 103 HIS A O 1
ATOM 833 N N . ASP A 1 104 ? 0.093 9.960 8.411 1.00 91.62 104 ASP A N 1
ATOM 834 C CA . ASP A 1 104 ? 1.177 10.640 7.712 1.00 91.62 104 ASP A CA 1
ATOM 835 C C . ASP A 1 104 ? 1.707 9.801 6.543 1.00 91.62 104 ASP A C 1
ATOM 837 O O . ASP A 1 104 ? 1.729 8.567 6.580 1.00 91.62 104 ASP A O 1
ATOM 841 N N . VAL A 1 105 ? 2.228 10.487 5.521 1.00 94.38 105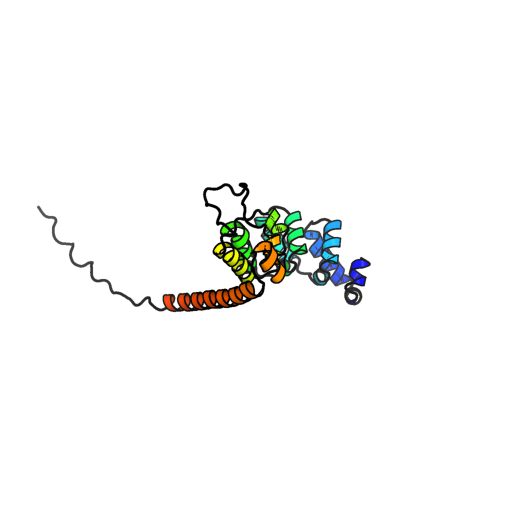 VAL A N 1
ATOM 842 C CA . VAL A 1 105 ? 2.797 9.889 4.299 1.00 94.38 105 VAL A CA 1
ATOM 843 C C . VAL A 1 105 ? 3.760 8.743 4.611 1.00 94.38 105 VAL A C 1
ATOM 845 O O . VAL A 1 105 ? 3.649 7.658 4.046 1.00 94.38 105 VAL A O 1
ATOM 848 N N . LEU A 1 106 ? 4.707 8.958 5.529 1.00 94.56 106 LEU A N 1
ATOM 849 C CA . LEU A 1 106 ? 5.737 7.962 5.838 1.00 94.56 106 LEU A CA 1
ATOM 850 C C . LEU A 1 106 ? 5.190 6.728 6.552 1.00 94.56 106 LEU A C 1
ATOM 852 O O . LEU A 1 106 ? 5.791 5.659 6.458 1.00 94.56 106 LEU A O 1
ATOM 856 N N . GLU A 1 107 ? 4.096 6.878 7.287 1.00 93.94 107 GLU A N 1
ATOM 857 C CA . GLU A 1 107 ? 3.448 5.778 7.983 1.00 93.94 107 GLU A CA 1
ATOM 858 C C . GLU A 1 107 ? 2.725 4.875 6.984 1.00 93.94 107 GLU A C 1
ATOM 860 O O . GLU A 1 107 ? 2.955 3.666 6.953 1.00 93.94 107 GLU A O 1
ATOM 865 N N . VAL A 1 108 ? 1.955 5.499 6.091 1.00 97.00 108 VAL A N 1
ATOM 866 C CA . VAL A 1 108 ? 1.255 4.834 4.992 1.00 97.00 108 VAL A CA 1
ATOM 867 C C . VAL A 1 108 ? 2.245 4.108 4.077 1.00 97.00 108 VAL A C 1
ATOM 869 O O . VAL A 1 108 ? 2.104 2.910 3.846 1.00 97.00 108 VAL A O 1
ATOM 872 N N . VAL A 1 109 ? 3.302 4.791 3.628 1.00 97.62 109 VAL A N 1
ATOM 873 C CA . VAL A 1 109 ? 4.320 4.238 2.713 1.00 97.62 109 VAL A CA 1
ATOM 874 C C . VAL A 1 109 ? 5.053 3.030 3.297 1.00 97.62 109 VAL A C 1
ATOM 876 O O . VAL A 1 109 ? 5.477 2.150 2.552 1.00 97.62 109 VAL A O 1
ATOM 879 N N . LYS A 1 110 ? 5.260 2.987 4.618 1.00 96.38 110 LYS A N 1
ATOM 880 C CA . LYS A 1 110 ? 5.966 1.877 5.278 1.00 96.38 110 LYS A CA 1
ATOM 881 C C . LYS A 1 110 ? 5.074 0.670 5.554 1.00 96.38 110 LYS A C 1
ATOM 883 O O . LYS A 1 110 ? 5.630 -0.395 5.809 1.00 96.38 110 LYS A O 1
ATOM 888 N N . SER A 1 111 ? 3.758 0.842 5.507 1.00 97.62 111 SER A N 1
ATOM 889 C CA . SER A 1 111 ? 2.780 -0.224 5.718 1.00 97.62 111 SER A CA 1
ATOM 890 C C . SER A 1 111 ? 2.517 -1.041 4.448 1.00 97.62 111 SER A C 1
ATOM 892 O O . SER A 1 111 ? 2.953 -0.677 3.351 1.00 97.62 111 SER A O 1
ATOM 894 N N . CYS A 1 112 ? 1.752 -2.115 4.597 1.00 97.12 112 CYS A N 1
ATOM 895 C CA . CYS A 1 112 ? 1.182 -2.926 3.526 1.00 97.12 112 CYS A CA 1
ATOM 896 C C . CYS A 1 112 ? -0.271 -2.527 3.203 1.00 97.12 112 CYS A C 1
ATOM 898 O O . CYS A 1 112 ? -0.979 -3.293 2.559 1.00 97.12 112 CYS A O 1
ATOM 900 N N . ALA A 1 113 ? -0.737 -1.339 3.615 1.00 97.81 113 ALA A N 1
ATOM 901 C CA . ALA A 1 113 ? -2.137 -0.925 3.463 1.00 97.81 113 ALA A CA 1
ATOM 902 C C . ALA A 1 113 ? -2.666 -1.028 2.021 1.00 97.81 113 ALA A C 1
ATOM 904 O O . ALA A 1 113 ? -3.802 -1.434 1.806 1.00 97.81 113 ALA A O 1
ATOM 905 N N . PHE A 1 114 ? -1.836 -0.707 1.023 1.00 98.25 114 PHE A N 1
ATOM 906 C CA . PHE A 1 114 ? -2.233 -0.760 -0.387 1.00 98.25 114 PHE A CA 1
ATOM 907 C C . PHE A 1 114 ? -2.335 -2.170 -0.976 1.00 98.25 114 PHE A C 1
ATOM 909 O O . PHE A 1 114 ? -2.904 -2.306 -2.061 1.00 98.25 114 PHE A O 1
ATOM 916 N N . ALA A 1 115 ? -1.813 -3.188 -0.284 1.00 97.44 115 ALA A N 1
ATOM 917 C CA . ALA A 1 115 ? -1.969 -4.588 -0.674 1.00 97.44 115 ALA A CA 1
ATOM 918 C C . ALA A 1 115 ? -3.382 -5.119 -0.377 1.00 97.44 115 ALA A C 1
ATOM 920 O O . ALA A 1 115 ? -3.771 -6.149 -0.919 1.00 97.44 115 ALA A O 1
ATOM 921 N N . HIS A 1 116 ? -4.144 -4.405 0.455 1.00 97.88 116 HIS A N 1
ATOM 922 C CA . HIS A 1 116 ? -5.528 -4.726 0.782 1.00 97.88 116 HIS A CA 1
ATOM 923 C C . HIS A 1 116 ? -6.504 -3.925 -0.085 1.00 97.88 116 HIS A C 1
ATOM 925 O O . HIS A 1 116 ? -6.163 -2.882 -0.666 1.00 97.88 116 HIS A O 1
ATOM 931 N N . ASP A 1 117 ? -7.733 -4.418 -0.184 1.00 96.75 117 ASP A N 1
ATOM 932 C CA . ASP A 1 117 ? -8.844 -3.653 -0.739 1.00 96.75 117 ASP A CA 1
ATOM 933 C C . ASP A 1 117 ? -9.311 -2.556 0.238 1.00 96.75 117 ASP A C 1
ATOM 935 O O . ASP A 1 117 ? -8.892 -2.474 1.397 1.00 96.75 117 ASP A O 1
ATOM 939 N N . LEU A 1 118 ? -10.147 -1.645 -0.261 1.00 97.25 118 LEU A N 1
ATOM 940 C CA . LEU A 1 118 ? -10.643 -0.527 0.539 1.00 97.25 118 LEU A CA 1
ATOM 941 C C . LEU A 1 118 ? -11.599 -0.989 1.650 1.00 97.25 118 LEU A C 1
ATOM 943 O O . LEU A 1 118 ? -11.637 -0.370 2.713 1.00 97.25 118 LEU A O 1
ATOM 947 N N . GLU A 1 119 ? -12.354 -2.061 1.420 1.00 96.88 119 GLU A N 1
ATOM 948 C CA . GLU A 1 119 ? -13.319 -2.598 2.378 1.00 96.88 119 GLU A CA 1
ATOM 949 C C . GLU A 1 119 ? -12.617 -3.137 3.629 1.00 96.88 119 GLU A C 1
ATOM 951 O O . GLU A 1 119 ? -13.006 -2.805 4.746 1.00 96.88 119 GLU A O 1
ATOM 956 N N . HIS A 1 120 ? -11.514 -3.865 3.463 1.00 97.81 120 HIS A N 1
ATOM 957 C CA . HIS A 1 120 ? -10.670 -4.355 4.544 1.00 97.81 120 HIS A CA 1
ATOM 958 C C . HIS A 1 120 ? -10.150 -3.208 5.418 1.00 97.81 120 HIS A C 1
ATOM 960 O O . HIS A 1 120 ? -10.240 -3.259 6.651 1.00 97.81 120 HIS A O 1
ATOM 966 N N . LEU A 1 121 ? -9.637 -2.144 4.784 1.00 98.25 121 LEU A N 1
ATOM 967 C CA . LEU A 1 121 ? -9.167 -0.948 5.490 1.00 98.25 121 LEU A CA 1
ATOM 968 C C . LEU A 1 121 ? -10.305 -0.289 6.274 1.00 98.25 121 LEU A C 1
ATOM 970 O O . LEU A 1 121 ? -10.111 0.108 7.427 1.00 98.25 121 LEU A O 1
ATOM 974 N N . ARG A 1 122 ? -11.491 -0.186 5.665 1.00 98.06 122 ARG A N 1
ATOM 975 C CA . ARG A 1 122 ? -12.660 0.409 6.309 1.00 98.06 122 ARG A CA 1
ATOM 976 C C . ARG A 1 122 ? -13.163 -0.425 7.476 1.00 98.06 122 ARG A C 1
ATOM 978 O O . ARG A 1 122 ? -13.290 0.117 8.567 1.00 98.06 122 ARG A O 1
ATOM 985 N N . CYS A 1 123 ? -13.329 -1.730 7.292 1.00 98.44 123 CYS A N 1
ATOM 986 C CA . CYS A 1 123 ? -13.777 -2.650 8.328 1.00 98.44 123 CYS A CA 1
ATOM 987 C C . CYS A 1 123 ? -12.884 -2.569 9.576 1.00 98.44 123 CYS A C 1
ATOM 989 O O . CYS A 1 123 ? -13.383 -2.330 10.677 1.00 98.44 123 CYS A O 1
ATOM 991 N N . ARG A 1 124 ? -11.554 -2.679 9.425 1.00 98.56 124 ARG A N 1
ATOM 992 C CA . ARG A 1 124 ? -10.628 -2.591 10.570 1.00 98.56 124 ARG A CA 1
ATOM 993 C C . ARG A 1 124 ? -10.643 -1.221 11.239 1.00 98.56 124 ARG A C 1
ATOM 995 O O . ARG A 1 124 ? -10.633 -1.144 12.466 1.00 98.56 124 ARG A O 1
ATOM 1002 N N . HIS A 1 125 ? -10.675 -0.146 10.456 1.00 98.25 125 HIS A N 1
ATOM 1003 C CA . HIS A 1 125 ? -10.754 1.208 10.996 1.00 98.25 125 HIS A CA 1
ATOM 1004 C C . HIS A 1 125 ? -12.057 1.433 11.777 1.00 98.25 125 HIS A C 1
ATOM 1006 O O . HIS A 1 125 ? -12.000 1.793 12.951 1.00 98.25 125 HIS A O 1
ATOM 1012 N N . THR A 1 126 ? -13.212 1.138 11.173 1.00 98.06 126 THR A N 1
ATOM 1013 C CA . THR A 1 126 ? -14.532 1.287 11.801 1.00 98.06 126 THR A CA 1
ATOM 1014 C C . THR A 1 126 ? -14.660 0.425 13.051 1.00 98.06 126 THR A C 1
ATOM 1016 O O . THR A 1 126 ? -15.247 0.866 14.038 1.00 98.06 126 THR A O 1
ATOM 1019 N N . PHE A 1 127 ? -14.075 -0.775 13.060 1.00 98.44 127 PHE A N 1
ATOM 1020 C CA . PHE A 1 127 ? -14.044 -1.605 14.260 1.00 98.44 127 PHE A CA 1
ATOM 1021 C C . PHE A 1 127 ? -13.322 -0.908 15.418 1.00 98.44 127 PHE A C 1
ATOM 1023 O O . PHE A 1 127 ? -13.859 -0.810 16.521 1.00 98.44 127 PHE A O 1
ATOM 1030 N N . LEU A 1 128 ? -12.133 -0.350 15.165 1.00 98.50 128 LEU A N 1
ATOM 1031 C CA . LEU A 1 128 ? -11.383 0.387 16.183 1.00 98.50 128 LEU A CA 1
ATOM 1032 C C . LEU A 1 128 ? -12.092 1.676 16.616 1.00 98.50 128 LEU A C 1
ATOM 1034 O O . LEU A 1 128 ? -12.021 2.029 17.793 1.00 98.50 128 LEU A O 1
ATOM 1038 N N . GLU A 1 129 ? -12.781 2.372 15.709 1.00 97.38 129 GLU A N 1
ATOM 1039 C CA . GLU A 1 129 ? -13.604 3.538 16.055 1.00 97.38 129 GLU A CA 1
ATOM 1040 C C . GLU A 1 129 ? -14.758 3.156 16.988 1.00 97.38 129 GLU A C 1
ATOM 1042 O O . GLU A 1 129 ? -14.948 3.800 18.021 1.00 97.38 129 GLU A O 1
ATOM 1047 N N . ARG A 1 130 ? -15.487 2.071 16.683 1.00 97.06 130 ARG A N 1
ATOM 1048 C CA . ARG A 1 130 ? -16.603 1.575 17.512 1.00 97.06 130 ARG A CA 1
ATOM 1049 C C . ARG A 1 130 ? -16.145 1.102 18.893 1.00 97.06 130 ARG A C 1
ATOM 1051 O O . ARG A 1 130 ? -16.878 1.270 19.863 1.00 97.06 130 ARG A O 1
ATOM 1058 N N . LEU A 1 131 ? -14.923 0.583 19.001 1.00 97.50 131 LEU A N 1
ATOM 1059 C CA . LEU A 1 131 ? -14.289 0.244 20.280 1.00 97.50 131 LEU A CA 1
ATOM 1060 C C . LEU A 1 131 ? -13.689 1.463 21.011 1.00 97.50 131 LEU A C 1
ATOM 1062 O O . LEU A 1 131 ? -13.196 1.331 22.130 1.00 97.50 131 LEU A O 1
ATOM 1066 N N . GLY A 1 132 ? -13.686 2.651 20.396 1.00 96.12 132 GLY A N 1
ATOM 1067 C CA . GLY A 1 132 ? -13.068 3.861 20.948 1.00 96.12 132 GLY A CA 1
ATOM 1068 C C . GLY A 1 132 ? -11.532 3.843 20.968 1.00 96.12 132 GLY A C 1
ATOM 1069 O O . GLY A 1 132 ? -10.914 4.702 21.607 1.00 96.12 132 GLY A O 1
ATOM 1070 N N . LEU A 1 133 ? -10.919 2.880 20.273 1.00 96.81 133 LEU A N 1
ATOM 1071 C CA . LEU A 1 133 ? -9.469 2.681 20.149 1.00 96.81 133 LEU A CA 1
ATOM 1072 C C . LEU A 1 133 ? -8.858 3.498 19.009 1.00 96.81 133 LEU A C 1
ATOM 1074 O O . LEU A 1 133 ? -7.653 3.741 18.996 1.00 96.81 133 LEU A O 1
ATOM 1078 N N . PHE A 1 134 ? -9.684 3.955 18.073 1.00 96.62 134 PHE A N 1
ATOM 1079 C CA . PHE A 1 134 ? -9.308 4.947 17.080 1.00 96.62 134 PHE A CA 1
ATOM 1080 C C . PHE A 1 134 ? -10.200 6.172 17.239 1.00 96.62 134 PHE A C 1
ATOM 1082 O O . PHE A 1 134 ? -11.423 6.076 17.195 1.00 96.62 134 PHE A O 1
ATOM 1089 N N . LYS A 1 135 ? -9.591 7.338 17.454 1.00 91.56 135 LYS A N 1
ATOM 1090 C CA . LYS A 1 135 ? -10.315 8.602 17.610 1.00 91.56 135 LYS A CA 1
ATOM 1091 C C . LYS A 1 135 ? -10.092 9.482 16.383 1.00 91.56 135 LYS A C 1
ATOM 1093 O O . LYS A 1 135 ? -8.933 9.817 16.104 1.00 91.56 135 LYS A O 1
ATOM 1098 N N . PRO A 1 136 ? -11.158 9.904 15.679 1.00 84.12 136 PRO A N 1
ATOM 1099 C CA . PRO A 1 136 ? -11.044 10.866 14.593 1.00 84.12 136 PRO A CA 1
ATOM 1100 C C . PRO A 1 136 ? -10.330 12.137 15.056 1.00 84.12 136 PRO A C 1
ATOM 1102 O O . PRO A 1 136 ? -10.690 12.759 16.059 1.00 84.12 136 PRO A O 1
ATOM 1105 N N . ARG A 1 137 ? -9.292 12.542 14.322 1.00 82.31 137 ARG A N 1
ATOM 1106 C CA . ARG A 1 137 ? -8.586 13.796 14.607 1.00 82.31 137 ARG A CA 1
ATOM 1107 C C . ARG A 1 137 ? -9.463 14.980 14.213 1.00 82.31 137 ARG A C 1
ATOM 1109 O O . ARG A 1 137 ? -9.845 15.096 13.049 1.00 82.31 137 ARG A O 1
ATOM 1116 N N . SER A 1 138 ? -9.672 15.913 15.146 1.00 80.06 138 SER A N 1
ATOM 1117 C CA . SER A 1 138 ? -10.308 17.209 14.863 1.00 80.06 138 SER A CA 1
ATOM 1118 C C . SER A 1 138 ? -9.671 17.869 13.643 1.00 80.06 138 SER A C 1
ATOM 1120 O O . SER A 1 138 ? -8.447 17.986 13.583 1.00 80.06 138 SER A O 1
ATOM 1122 N N . LEU A 1 139 ? -10.480 18.350 12.695 1.00 79.62 139 LEU A N 1
ATOM 1123 C CA . LEU A 1 139 ? -10.004 19.015 11.472 1.00 79.62 139 LEU A CA 1
ATOM 1124 C C . LEU A 1 139 ? -9.092 20.222 11.754 1.00 79.62 139 LEU A C 1
ATOM 1126 O O . LEU A 1 139 ? -8.267 20.572 10.919 1.00 79.62 139 LEU A O 1
ATOM 1130 N N . LYS A 1 140 ? -9.204 20.821 12.947 1.00 82.62 140 LYS A N 1
ATOM 1131 C CA . LYS A 1 140 ? -8.374 21.949 13.396 1.00 82.62 140 LYS A CA 1
ATOM 1132 C C . LYS A 1 140 ? -7.028 21.526 13.994 1.00 82.62 140 LYS A C 1
ATOM 1134 O O . LYS A 1 140 ? -6.158 22.371 14.163 1.00 82.62 140 LYS A O 1
ATOM 1139 N N . ALA A 1 141 ? -6.873 20.256 14.364 1.00 80.25 141 ALA A N 1
ATOM 1140 C CA . ALA A 1 141 ? -5.622 19.744 14.906 1.00 80.25 141 ALA A CA 1
ATOM 1141 C C . ALA A 1 141 ? -4.586 19.595 13.788 1.00 80.25 141 ALA A C 1
ATOM 1143 O O . ALA A 1 141 ? -4.899 19.068 12.710 1.00 80.25 141 ALA A O 1
ATOM 1144 N N . ASP A 1 142 ? -3.355 20.025 14.070 1.00 79.56 142 ASP A N 1
ATOM 1145 C CA . ASP A 1 142 ? -2.219 19.799 13.184 1.00 79.56 142 ASP A CA 1
ATOM 1146 C C . ASP A 1 142 ? -2.011 18.289 12.986 1.00 79.56 142 ASP A C 1
ATOM 1148 O O . ASP A 1 142 ? -2.089 17.508 13.939 1.00 79.56 142 ASP A O 1
ATOM 1152 N N . LYS A 1 143 ? -1.742 17.879 11.742 1.00 72.31 143 LYS A N 1
ATOM 1153 C CA . LYS A 1 143 ? -1.455 16.486 11.378 1.00 72.31 143 LYS A CA 1
ATOM 1154 C C . LYS A 1 143 ? -0.262 15.935 12.163 1.00 72.31 143 LYS A C 1
ATOM 1156 O O . LYS A 1 143 ? -0.309 14.775 12.554 1.00 72.31 143 LYS A O 1
ATOM 1161 N N . SER A 1 144 ? 0.720 16.790 12.473 1.00 72.38 144 SER A N 1
ATOM 1162 C CA . SER A 1 144 ? 1.925 16.432 13.235 1.00 72.38 144 SER A CA 1
ATOM 1163 C C . SER A 1 144 ? 1.668 16.113 14.716 1.00 72.38 144 SER A C 1
ATOM 1165 O O . SER A 1 144 ? 2.545 15.577 15.396 1.00 72.38 144 SER A O 1
ATOM 1167 N N . THR A 1 145 ? 0.474 16.430 15.232 1.00 78.81 145 THR A N 1
ATOM 1168 C CA . THR A 1 145 ? 0.139 16.188 16.638 1.00 78.81 145 THR A CA 1
ATOM 1169 C C . THR A 1 145 ? 0.036 14.680 16.884 1.00 78.81 145 THR A C 1
ATOM 1171 O O . THR A 1 145 ? -0.793 14.025 16.240 1.00 78.81 145 THR A O 1
ATOM 1174 N N . PRO A 1 146 ? 0.819 14.115 17.825 1.00 76.69 146 PRO A N 1
ATOM 1175 C CA . PRO A 1 146 ? 0.758 12.695 18.131 1.00 76.69 146 PRO A CA 1
ATOM 1176 C C . PRO A 1 146 ? -0.655 12.259 18.520 1.00 76.69 146 PRO A C 1
ATOM 1178 O O . PRO A 1 146 ? -1.321 12.899 19.335 1.00 76.69 146 PRO A O 1
ATOM 1181 N N . THR A 1 147 ? -1.098 11.140 17.957 1.00 81.62 147 THR A N 1
ATOM 1182 C CA . THR A 1 147 ? -2.354 10.490 18.336 1.00 81.62 147 THR A CA 1
ATOM 1183 C C . THR A 1 147 ? -2.084 9.290 19.229 1.00 81.62 147 THR A C 1
ATOM 1185 O O . THR A 1 147 ? -1.079 8.609 19.056 1.00 81.62 147 THR A O 1
ATOM 1188 N N . GLY A 1 148 ? -3.029 8.963 20.113 1.00 87.62 148 GLY A N 1
ATOM 1189 C CA . GLY A 1 148 ? -3.063 7.656 20.779 1.00 87.62 148 GLY A CA 1
ATOM 1190 C C . GLY A 1 148 ? -3.556 6.513 19.880 1.00 87.62 148 GLY A C 1
ATOM 1191 O O . GLY A 1 148 ? -3.670 5.389 20.356 1.00 87.62 148 GLY A O 1
ATOM 1192 N N . ASN A 1 149 ? -3.882 6.795 18.613 1.00 94.88 149 ASN A N 1
ATOM 1193 C CA . ASN A 1 149 ? -4.401 5.804 17.675 1.00 94.88 149 ASN A CA 1
ATOM 1194 C C . ASN A 1 149 ? -3.303 4.803 17.267 1.00 94.88 149 ASN A C 1
ATOM 1196 O O . ASN A 1 149 ? -2.139 5.200 17.140 1.00 94.88 149 ASN A O 1
ATOM 1200 N N . PRO A 1 150 ? -3.661 3.533 17.004 1.00 95.75 150 PRO A N 1
ATOM 1201 C CA . PRO A 1 150 ? -2.727 2.547 16.483 1.00 95.75 150 PRO A CA 1
ATOM 1202 C C . PRO A 1 150 ? -2.111 2.997 15.155 1.00 95.75 150 PRO A C 1
ATOM 1204 O O . PRO A 1 150 ? -2.814 3.573 14.319 1.00 95.75 150 PRO A O 1
ATOM 1207 N N . PRO A 1 151 ? -0.821 2.713 14.922 1.00 95.19 151 PRO A N 1
ATOM 1208 C CA . PRO A 1 151 ? -0.198 3.034 13.657 1.00 95.19 151 PRO A CA 1
ATOM 1209 C C . PRO A 1 151 ? -0.704 2.137 12.516 1.00 95.19 151 PRO A C 1
ATOM 1211 O O . PRO A 1 151 ? -1.048 0.977 12.753 1.00 95.19 151 PRO A O 1
ATOM 1214 N N . VAL A 1 152 ? -0.662 2.622 11.269 1.00 96.44 152 VAL A N 1
ATOM 1215 C CA . VAL A 1 152 ? -1.203 1.943 10.071 1.00 96.44 152 VAL A CA 1
ATOM 1216 C C . VAL A 1 152 ? -0.741 0.494 9.992 1.00 96.44 152 VAL A C 1
ATOM 1218 O O . VAL A 1 152 ? -1.565 -0.396 9.865 1.00 96.44 152 VAL A O 1
ATOM 1221 N N . HIS A 1 153 ? 0.556 0.226 10.158 1.00 96.88 153 HIS A N 1
ATOM 1222 C CA . HIS A 1 153 ? 1.090 -1.137 10.071 1.00 96.88 153 HIS A CA 1
ATOM 1223 C C . HIS A 1 153 ? 0.528 -2.090 11.145 1.00 96.88 153 HIS A C 1
ATOM 1225 O O . HIS A 1 153 ? 0.458 -3.292 10.919 1.00 96.88 153 HIS A O 1
ATOM 1231 N N . GLN A 1 154 ? 0.111 -1.603 12.319 1.00 97.50 154 GLN A N 1
ATOM 1232 C CA . GLN A 1 154 ? -0.577 -2.459 13.294 1.00 97.50 154 GLN A CA 1
ATOM 1233 C C . GLN A 1 154 ? -1.993 -2.795 12.824 1.00 97.50 154 GLN A C 1
ATOM 1235 O O . GLN A 1 154 ? -2.462 -3.914 13.042 1.00 97.50 154 GLN A O 1
ATOM 1240 N N . ILE A 1 155 ? -2.638 -1.853 12.135 1.00 97.75 155 ILE A N 1
ATOM 1241 C CA . ILE A 1 155 ? -3.971 -2.016 11.559 1.00 97.75 155 ILE A CA 1
ATOM 1242 C C . ILE A 1 155 ? -3.926 -2.903 10.311 1.00 97.75 155 ILE A C 1
ATOM 1244 O O . ILE A 1 155 ? -4.819 -3.720 10.158 1.00 97.75 155 ILE A O 1
ATOM 1248 N N . THR A 1 156 ? -2.918 -2.803 9.441 1.00 97.12 156 THR A N 1
ATOM 1249 C CA . THR A 1 156 ? -2.920 -3.450 8.111 1.00 97.12 156 THR A CA 1
ATOM 1250 C C . THR A 1 156 ? -1.934 -4.604 7.960 1.00 97.12 156 THR A C 1
ATOM 1252 O O . THR A 1 156 ? -2.182 -5.525 7.188 1.00 97.12 156 THR A O 1
ATOM 1255 N N . ASP A 1 157 ? -0.826 -4.613 8.702 1.00 97.44 157 ASP A N 1
ATOM 1256 C CA . ASP A 1 157 ? 0.283 -5.563 8.492 1.00 97.44 157 ASP A CA 1
ATOM 1257 C C . ASP A 1 157 ? 0.212 -6.702 9.519 1.00 97.44 157 ASP A C 1
ATOM 1259 O O . ASP A 1 157 ? 1.207 -7.174 10.079 1.00 97.44 157 ASP A O 1
ATOM 1263 N N . THR A 1 158 ? -1.013 -7.116 9.827 1.00 97.75 158 THR A N 1
ATOM 1264 C CA . THR A 1 158 ? -1.330 -8.116 10.841 1.00 97.75 158 THR A CA 1
ATOM 1265 C C . THR A 1 158 ? -2.397 -9.067 10.317 1.00 97.75 158 THR A C 1
ATOM 1267 O O . THR A 1 158 ? -3.318 -8.662 9.609 1.00 97.75 158 THR A O 1
ATOM 1270 N N . SER A 1 159 ? -2.298 -10.345 10.688 1.00 98.12 159 SER A N 1
ATOM 1271 C CA . SER A 1 159 ? -3.406 -11.284 10.498 1.00 98.12 159 SER A CA 1
ATOM 1272 C C . SER A 1 159 ? -4.605 -10.876 11.351 1.00 98.12 159 SER A C 1
ATOM 1274 O O . SER A 1 159 ? -4.420 -10.225 12.383 1.00 98.12 159 SER A O 1
ATOM 1276 N N . ASP A 1 160 ? -5.805 -11.321 10.983 1.00 98.38 160 ASP A N 1
ATOM 1277 C CA . ASP A 1 160 ? -7.040 -11.008 11.719 1.00 98.38 160 ASP A CA 1
ATOM 1278 C C . ASP A 1 160 ? -6.929 -11.368 13.203 1.00 98.38 160 ASP A C 1
ATOM 1280 O O . ASP A 1 160 ? -7.202 -10.545 14.072 1.00 98.38 160 ASP A O 1
ATOM 1284 N N . LYS A 1 161 ? -6.368 -12.543 13.522 1.00 98.50 161 LYS A N 1
ATOM 1285 C CA . LYS A 1 161 ? -6.118 -12.956 14.913 1.00 98.50 161 LYS A CA 1
ATOM 1286 C C . LYS A 1 161 ? -5.213 -11.985 15.668 1.00 98.50 161 LYS A C 1
ATOM 1288 O O . LYS A 1 161 ? -5.441 -11.704 16.844 1.00 98.50 161 LYS A O 1
ATOM 1293 N N . ARG A 1 162 ? -4.139 -11.510 15.029 1.00 98.44 162 ARG A N 1
ATOM 1294 C CA . ARG A 1 162 ? -3.197 -10.590 15.675 1.00 98.44 162 ARG A CA 1
ATO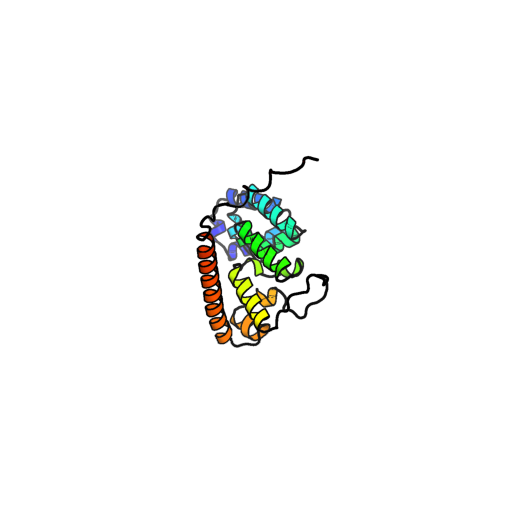M 1295 C C . ARG A 1 162 ? -3.813 -9.203 15.816 1.00 98.44 162 ARG A C 1
ATOM 1297 O O . ARG A 1 162 ? -3.640 -8.605 16.872 1.00 98.44 162 ARG A O 1
ATOM 1304 N N . PHE A 1 163 ? -4.523 -8.726 14.801 1.00 98.69 163 PHE A N 1
ATOM 1305 C CA . PHE A 1 163 ? -5.284 -7.485 14.851 1.00 98.69 163 PHE A CA 1
ATOM 1306 C C . PHE A 1 163 ? -6.294 -7.507 16.010 1.00 98.69 163 PHE A C 1
ATOM 1308 O O . PHE A 1 163 ? -6.185 -6.692 16.925 1.00 98.69 163 PHE A O 1
ATOM 1315 N N . ALA A 1 164 ? -7.176 -8.509 16.042 1.00 98.69 164 ALA A N 1
ATOM 1316 C CA . ALA A 1 164 ? -8.206 -8.670 17.065 1.00 98.69 164 ALA A CA 1
ATOM 1317 C C . ALA A 1 164 ? -7.615 -8.674 18.485 1.00 98.69 164 ALA A C 1
ATOM 1319 O O . ALA A 1 164 ? -7.962 -7.840 19.317 1.00 98.69 164 ALA A O 1
ATOM 1320 N N . VAL A 1 165 ? -6.631 -9.541 18.743 1.00 98.38 165 VAL A N 1
ATOM 1321 C CA . VAL A 1 165 ? -6.117 -9.754 20.106 1.00 98.38 165 VAL A CA 1
ATOM 1322 C C . VAL A 1 165 ? -5.131 -8.673 20.555 1.00 98.38 165 VAL A C 1
ATOM 1324 O O . VAL A 1 165 ? -5.073 -8.345 21.739 1.00 98.38 165 VAL A O 1
ATOM 1327 N N . LYS A 1 166 ? -4.283 -8.160 19.653 1.00 98.31 166 LYS A N 1
ATOM 1328 C CA . LYS A 1 166 ? -3.167 -7.268 20.027 1.00 98.31 166 LYS A CA 1
ATOM 1329 C C . LYS A 1 166 ? -3.428 -5.794 19.767 1.00 98.31 166 LYS A C 1
ATOM 1331 O O . LYS A 1 166 ? -2.724 -4.982 20.358 1.00 98.31 166 LYS A O 1
ATOM 1336 N N . VAL A 1 167 ? -4.378 -5.467 18.896 1.00 98.12 167 VAL A N 1
ATOM 1337 C CA . VAL A 1 167 ? -4.693 -4.081 18.524 1.00 98.12 167 VAL A CA 1
ATOM 1338 C C . VAL A 1 167 ? -6.084 -3.703 19.017 1.00 98.12 167 VAL A C 1
ATOM 1340 O O . VAL A 1 167 ? -6.232 -2.656 19.634 1.00 98.12 167 VAL A O 1
ATOM 1343 N N . ALA A 1 168 ? -7.078 -4.565 18.790 1.00 98.31 168 ALA A N 1
ATOM 1344 C CA . ALA A 1 168 ? -8.463 -4.315 19.186 1.00 98.31 168 ALA A CA 1
ATOM 1345 C C . ALA A 1 168 ? -8.816 -4.831 20.598 1.00 98.31 168 ALA A C 1
ATOM 1347 O O . ALA A 1 168 ? -9.842 -4.450 21.146 1.00 98.31 168 ALA A O 1
ATOM 1348 N N . TYR A 1 169 ? -7.954 -5.655 21.205 1.00 98.12 169 TYR A N 1
ATOM 1349 C CA . TYR A 1 169 ? -8.129 -6.245 22.541 1.00 98.12 169 TYR A CA 1
ATOM 1350 C C . TYR A 1 169 ? -9.410 -7.080 22.711 1.00 98.12 169 TYR A C 1
ATOM 1352 O O . TYR A 1 169 ? -9.986 -7.129 23.796 1.00 98.12 169 TYR A O 1
ATOM 1360 N N . VAL A 1 170 ? -9.810 -7.772 21.646 1.00 98.44 170 VAL A N 1
ATOM 1361 C CA . VAL A 1 170 ? -10.965 -8.680 21.594 1.00 98.44 170 VAL A CA 1
ATOM 1362 C C . VAL A 1 170 ? -10.537 -10.077 21.137 1.00 98.44 170 VAL A C 1
ATOM 1364 O O . VAL A 1 170 ? -9.387 -10.311 20.742 1.00 98.44 170 VAL A O 1
ATOM 1367 N N . THR A 1 171 ? -11.453 -11.035 21.188 1.00 98.50 171 THR A N 1
ATOM 1368 C CA . THR A 1 171 ? -11.263 -12.359 20.591 1.00 98.50 171 THR A CA 1
ATOM 1369 C C . THR A 1 171 ? -11.321 -12.293 19.060 1.00 98.50 171 THR A C 1
ATOM 1371 O O . THR A 1 171 ? -11.854 -11.353 18.474 1.00 98.50 171 THR A O 1
ATOM 1374 N N . LEU A 1 172 ? -10.751 -13.303 18.390 1.00 98.56 172 LEU A N 1
ATOM 1375 C CA . LEU A 1 172 ? -10.878 -13.432 16.932 1.00 98.56 172 LEU A CA 1
ATOM 1376 C C . LEU A 1 172 ? -12.348 -13.604 16.520 1.00 98.56 172 LEU A C 1
ATOM 1378 O O . LEU A 1 172 ? -12.771 -12.974 15.562 1.00 98.56 172 LEU A O 1
ATOM 1382 N N . GLU A 1 173 ? -13.113 -14.389 17.279 1.00 98.56 173 GLU A N 1
ATOM 1383 C CA . GLU A 1 173 ? -14.530 -14.660 17.013 1.00 98.56 173 GLU A CA 1
ATOM 1384 C C . GLU A 1 173 ? -15.370 -13.373 17.021 1.00 98.56 173 GLU A C 1
ATOM 1386 O O . GLU A 1 173 ? -16.139 -13.133 16.096 1.00 98.56 173 GLU A O 1
ATOM 1391 N N . GLU A 1 174 ? -15.167 -12.486 18.003 1.00 98.56 174 GLU A N 1
ATOM 1392 C CA . GLU A 1 174 ? -15.847 -11.181 18.040 1.00 98.56 174 GLU A CA 1
ATOM 1393 C C . GLU A 1 174 ? -15.539 -10.330 16.800 1.00 98.56 174 GLU A C 1
ATOM 1395 O O . GLU A 1 174 ? -16.417 -9.630 16.292 1.00 98.56 174 GLU A O 1
ATOM 1400 N N . TYR A 1 175 ? -14.304 -10.392 16.295 1.00 98.62 175 TYR A N 1
ATOM 1401 C CA . TYR A 1 175 ? -13.928 -9.673 15.082 1.00 98.62 175 TYR A CA 1
ATOM 1402 C C . TYR A 1 175 ? -14.517 -10.314 13.815 1.00 98.62 175 TYR A C 1
ATOM 1404 O O . TYR A 1 175 ? -15.015 -9.591 12.957 1.00 98.62 175 TYR A O 1
ATOM 1412 N N . GLU A 1 176 ? -14.530 -11.643 13.707 1.00 98.50 176 GLU A N 1
ATOM 1413 C CA . GLU A 1 176 ? -15.133 -12.360 12.573 1.00 98.50 176 GLU A CA 1
ATOM 1414 C C . GLU A 1 176 ? -16.641 -12.081 12.472 1.00 98.50 176 GLU A C 1
ATOM 1416 O O . GLU A 1 176 ? -17.146 -11.757 11.394 1.00 98.50 176 GLU A O 1
ATOM 1421 N N . VAL A 1 177 ? -17.351 -12.096 13.608 1.00 98.44 177 VAL A N 1
ATOM 1422 C CA . VAL A 1 177 ? -18.766 -11.696 13.680 1.00 98.44 177 VAL A CA 1
ATOM 1423 C C . VAL A 1 177 ? -18.937 -10.239 13.249 1.00 98.44 177 VAL A C 1
ATOM 1425 O O . VAL A 1 177 ? -19.846 -9.916 12.483 1.00 98.44 177 VAL A O 1
ATOM 1428 N N . PHE A 1 178 ? -18.046 -9.343 13.682 1.00 98.38 178 PHE A N 1
ATOM 1429 C CA . PHE A 1 178 ? -18.084 -7.951 13.243 1.00 98.38 178 PHE A CA 1
ATOM 1430 C C . PHE A 1 178 ? -17.883 -7.804 11.728 1.00 98.38 178 PHE A C 1
ATOM 1432 O O . PHE A 1 178 ? -18.576 -7.000 11.112 1.00 98.38 178 PHE A O 1
ATOM 1439 N N . GLN A 1 179 ? -16.983 -8.569 11.105 1.00 98.06 179 GLN A N 1
ATOM 1440 C CA . GLN A 1 179 ? -16.777 -8.529 9.651 1.00 98.06 179 GLN A CA 1
ATOM 1441 C C . GLN A 1 179 ? -18.039 -8.934 8.875 1.00 98.06 179 GLN A C 1
ATOM 1443 O O . GLN A 1 179 ? -18.313 -8.383 7.808 1.00 98.06 179 GLN A O 1
ATOM 1448 N N . GLU A 1 180 ? -18.817 -9.892 9.384 1.00 97.06 180 GLU A N 1
ATOM 1449 C CA . GLU A 1 180 ? -20.110 -10.265 8.797 1.00 97.06 180 GLU A CA 1
ATOM 1450 C C . GLU A 1 180 ? -21.157 -9.156 8.958 1.00 97.06 180 GLU A C 1
ATOM 1452 O O . GLU A 1 180 ? -21.805 -8.777 7.980 1.00 97.06 180 GLU A O 1
ATOM 1457 N N . LEU A 1 181 ? -21.275 -8.581 10.160 1.00 96.94 181 LEU A N 1
ATOM 1458 C CA . LEU A 1 181 ? -22.184 -7.460 10.419 1.00 96.94 181 LEU A CA 1
ATOM 1459 C C . LEU A 1 181 ? -21.839 -6.240 9.559 1.00 96.94 181 LEU A C 1
ATOM 1461 O O . LEU A 1 181 ? -22.724 -5.651 8.948 1.00 96.94 181 LEU A O 1
ATOM 1465 N N . TYR A 1 182 ? -20.554 -5.904 9.458 1.00 96.50 182 TYR A N 1
ATOM 1466 C CA . TYR A 1 182 ? -20.058 -4.780 8.670 1.00 96.50 182 TYR A CA 1
ATOM 1467 C C . TYR A 1 182 ? -20.405 -4.920 7.183 1.00 96.50 182 TYR A C 1
ATOM 1469 O O . TYR A 1 182 ? -20.919 -3.981 6.579 1.00 96.50 182 TYR A O 1
ATOM 1477 N N . ARG A 1 183 ? -20.196 -6.111 6.605 1.00 94.88 183 ARG A N 1
ATOM 1478 C CA . ARG A 1 183 ? -20.570 -6.403 5.211 1.00 94.88 183 ARG A CA 1
ATOM 1479 C C . ARG A 1 183 ? -22.062 -6.235 4.964 1.00 94.88 183 ARG A C 1
ATOM 1481 O O . ARG A 1 183 ? -22.457 -5.672 3.948 1.00 94.88 183 ARG A O 1
ATOM 1488 N N . ARG A 1 184 ? -22.893 -6.697 5.902 1.00 93.62 184 ARG A N 1
ATOM 1489 C CA . ARG A 1 184 ? -24.347 -6.542 5.810 1.00 93.62 184 ARG A CA 1
ATOM 1490 C C . ARG A 1 184 ? -24.772 -5.076 5.896 1.00 93.62 184 ARG A C 1
ATOM 1492 O O . ARG A 1 184 ? -25.619 -4.663 5.115 1.00 93.62 184 ARG A O 1
ATOM 1499 N N . GLU A 1 185 ? -24.191 -4.305 6.813 1.00 92.94 185 GLU A N 1
ATOM 1500 C CA . GLU A 1 185 ? -24.465 -2.868 6.944 1.00 92.94 185 GLU A CA 1
ATOM 1501 C C . GLU A 1 185 ? -24.094 -2.101 5.664 1.00 92.94 185 GLU A C 1
ATOM 1503 O O . GLU A 1 185 ? -24.856 -1.241 5.230 1.00 92.94 185 GLU A O 1
ATOM 1508 N N . MET A 1 186 ? -22.960 -2.431 5.035 1.00 87.75 186 MET A N 1
ATOM 1509 C CA . MET A 1 186 ? -22.546 -1.806 3.775 1.00 87.75 186 MET A CA 1
ATOM 1510 C C . MET A 1 186 ? -23.440 -2.197 2.593 1.00 87.75 186 MET A C 1
ATOM 1512 O O . MET A 1 186 ? -23.884 -1.313 1.870 1.00 87.75 186 MET A O 1
ATOM 1516 N N . GLY A 1 187 ? -23.768 -3.484 2.432 1.00 80.44 187 GLY A N 1
ATOM 1517 C CA . GLY A 1 187 ? -24.648 -3.928 1.343 1.00 80.44 187 GLY A CA 1
ATOM 1518 C C . GLY A 1 187 ? -26.056 -3.329 1.427 1.00 80.44 187 GLY A C 1
ATOM 1519 O O . GLY A 1 187 ? -26.635 -2.963 0.413 1.00 80.44 187 GLY A O 1
ATOM 1520 N N . GLN A 1 188 ? -26.586 -3.151 2.641 1.00 72.25 188 GLN A N 1
ATOM 1521 C CA . GLN A 1 188 ? -27.873 -2.478 2.853 1.00 72.25 188 GLN A CA 1
ATOM 1522 C C . GLN A 1 188 ? -27.820 -0.973 2.561 1.00 72.25 188 GLN A C 1
ATOM 1524 O O . GLN A 1 188 ? -28.830 -0.400 2.157 1.00 72.25 188 GLN A O 1
ATOM 1529 N N . ALA A 1 189 ? -26.674 -0.326 2.786 1.00 65.56 189 ALA A N 1
ATOM 1530 C CA . ALA A 1 189 ? -26.498 1.081 2.451 1.00 65.56 189 ALA A CA 1
ATOM 1531 C C . ALA A 1 189 ? -26.496 1.281 0.930 1.00 65.56 189 ALA A C 1
ATOM 1533 O O . ALA A 1 189 ? -27.198 2.163 0.446 1.00 65.56 189 ALA A O 1
ATOM 1534 N N . ASP A 1 190 ? -25.781 0.435 0.185 1.00 62.09 190 ASP A N 1
ATOM 1535 C CA . ASP A 1 190 ? -25.717 0.516 -1.279 1.00 62.09 190 ASP A CA 1
ATOM 1536 C C . ASP A 1 190 ? -27.110 0.323 -1.920 1.00 62.09 190 ASP A C 1
ATOM 1538 O O . ASP A 1 190 ? -27.497 1.105 -2.785 1.00 62.09 190 ASP A O 1
ATOM 1542 N N . GLU A 1 191 ? -27.922 -0.620 -1.419 1.00 59.84 191 GLU A N 1
ATOM 1543 C CA . GLU A 1 191 ? -29.317 -0.814 -1.862 1.00 59.84 191 GLU A CA 1
ATOM 1544 C C . GLU A 1 191 ? -30.231 0.390 -1.550 1.00 59.84 191 GLU A C 1
ATOM 1546 O O . GLU A 1 191 ? -31.155 0.683 -2.307 1.00 59.84 191 GLU A O 1
ATOM 1551 N N . GLN A 1 192 ? -30.000 1.106 -0.443 1.00 54.66 192 GLN A N 1
ATOM 1552 C CA . GLN A 1 192 ? -30.778 2.304 -0.100 1.00 54.66 192 GLN A CA 1
ATOM 1553 C C . GLN A 1 192 ? -30.443 3.506 -0.987 1.00 54.66 192 GLN A C 1
ATOM 1555 O O . GLN A 1 192 ? -31.336 4.303 -1.264 1.00 54.66 192 GLN A O 1
ATOM 1560 N N . TYR A 1 193 ? -29.192 3.642 -1.437 1.00 53.34 193 TYR A N 1
ATOM 1561 C CA . TYR A 1 193 ? -28.791 4.727 -2.336 1.00 53.34 193 TYR A CA 1
ATOM 1562 C C . TYR A 1 193 ? -29.341 4.553 -3.760 1.00 53.34 193 TYR A C 1
ATOM 1564 O O . TYR A 1 193 ? -29.655 5.555 -4.395 1.00 53.34 193 TYR A O 1
ATOM 1572 N N . GLU A 1 194 ? -29.516 3.321 -4.251 1.00 54.62 194 GLU A N 1
ATOM 1573 C CA . GLU A 1 194 ? -30.124 3.081 -5.574 1.00 54.62 194 GLU A CA 1
ATOM 1574 C C . GLU A 1 194 ? -31.634 3.382 -5.611 1.00 54.62 194 GLU A C 1
ATOM 1576 O O . GLU A 1 194 ? -32.162 3.747 -6.657 1.00 54.62 194 GLU A O 1
ATOM 1581 N N . LEU A 1 195 ? -32.333 3.283 -4.475 1.00 52.41 195 LEU A N 1
ATOM 1582 C CA . LEU A 1 195 ? -33.777 3.547 -4.386 1.00 52.41 195 LEU A CA 1
ATOM 1583 C C . LEU A 1 195 ? -34.137 5.043 -4.311 1.00 52.41 195 LEU A C 1
ATOM 1585 O O . LEU A 1 195 ? -35.282 5.401 -4.586 1.00 52.41 195 LEU A O 1
ATOM 1589 N N . ASP A 1 196 ? -33.197 5.910 -3.925 1.00 49.00 196 ASP A N 1
ATOM 1590 C CA . ASP A 1 196 ? -33.437 7.356 -3.765 1.00 49.00 196 ASP A CA 1
ATOM 1591 C C . ASP A 1 196 ? -33.359 8.113 -5.111 1.00 49.00 196 ASP A C 1
ATOM 1593 O O . ASP A 1 196 ? -34.018 9.135 -5.287 1.00 49.00 196 ASP A O 1
ATOM 1597 N N . ASP A 1 197 ? -32.641 7.568 -6.103 1.00 51.88 197 ASP A N 1
ATOM 1598 C CA . ASP A 1 197 ? -32.460 8.173 -7.439 1.00 51.88 197 ASP A CA 1
ATOM 1599 C C . ASP A 1 197 ? -33.670 7.945 -8.385 1.00 51.88 197 ASP A C 1
ATOM 1601 O O . ASP A 1 197 ? -33.738 8.509 -9.476 1.00 51.88 197 ASP A O 1
ATOM 1605 N N . GLU A 1 198 ? -34.667 7.144 -7.974 1.00 52.19 198 GLU A N 1
ATOM 1606 C CA . GLU A 1 198 ? -35.898 6.880 -8.746 1.00 52.19 198 GLU A CA 1
ATOM 1607 C C . GLU A 1 198 ? -37.113 7.732 -8.314 1.00 52.19 198 GLU A C 1
ATOM 1609 O O . GLU A 1 198 ? -38.201 7.589 -8.879 1.00 52.19 198 GLU A O 1
ATOM 1614 N N . THR A 1 199 ? -36.970 8.644 -7.340 1.00 45.12 199 THR A N 1
ATOM 1615 C CA . THR A 1 199 ? -38.103 9.426 -6.795 1.00 45.12 199 THR A CA 1
ATOM 1616 C C . THR A 1 199 ? -38.042 10.934 -7.047 1.00 45.12 199 THR A C 1
ATOM 1618 O O . THR A 1 199 ? -38.399 11.721 -6.179 1.00 45.12 199 THR A O 1
ATOM 1621 N N . ASP A 1 200 ? -37.704 11.357 -8.268 1.00 49.47 200 ASP A N 1
ATOM 1622 C CA . ASP A 1 200 ? -37.926 12.742 -8.721 1.00 49.47 200 ASP A CA 1
ATOM 1623 C C . ASP A 1 200 ? -39.116 12.795 -9.700 1.00 49.47 200 ASP A C 1
ATOM 1625 O O . ASP A 1 200 ? -38.977 12.885 -10.921 1.00 49.47 200 ASP A O 1
ATOM 1629 N N . VAL A 1 201 ? -40.334 12.681 -9.151 1.00 44.34 201 VAL A N 1
ATOM 1630 C CA . VAL A 1 201 ? -41.584 12.904 -9.896 1.00 44.34 201 VAL A CA 1
ATOM 1631 C C . VAL A 1 201 ? -42.017 14.361 -9.718 1.00 44.34 201 VAL A C 1
ATOM 1633 O O . VAL A 1 201 ? -42.281 14.823 -8.608 1.00 44.34 201 VAL A O 1
ATOM 1636 N N . GLU A 1 202 ? -42.078 15.056 -10.852 1.00 50.22 202 GLU A N 1
ATOM 1637 C CA . GLU A 1 202 ? -42.469 16.448 -11.092 1.00 50.22 202 GLU A CA 1
ATOM 1638 C C . GLU A 1 202 ? -43.564 17.003 -10.156 1.00 50.22 202 GLU A C 1
ATOM 1640 O O . GLU A 1 202 ? -44.684 16.493 -10.104 1.00 50.22 202 GLU A O 1
ATOM 1645 N N . ILE A 1 203 ? -43.290 18.142 -9.503 1.00 44.94 203 ILE A N 1
ATOM 1646 C CA . ILE A 1 203 ? -44.338 19.041 -8.994 1.00 44.94 203 ILE A CA 1
ATOM 1647 C C . ILE A 1 203 ? -44.330 20.312 -9.849 1.00 44.94 203 ILE A C 1
ATOM 1649 O O . ILE A 1 203 ? -43.428 21.148 -9.761 1.00 44.94 203 ILE A O 1
ATOM 1653 N N . GLU A 1 204 ? -45.351 20.419 -10.699 1.00 44.66 204 GLU A N 1
ATOM 1654 C CA . GLU A 1 204 ? -45.608 21.521 -11.624 1.00 44.66 204 GLU A CA 1
ATOM 1655 C C . GLU A 1 204 ? -45.730 22.892 -10.936 1.00 44.66 204 GLU A C 1
ATOM 1657 O O . GLU A 1 204 ? -46.273 23.068 -9.844 1.00 44.66 204 GLU A O 1
ATOM 1662 N N . SER A 1 205 ? -45.236 23.900 -11.651 1.00 48.31 205 SER A N 1
ATOM 1663 C CA . SER A 1 205 ? -45.214 25.308 -11.284 1.00 48.31 205 SER A CA 1
ATOM 1664 C C . SER A 1 205 ? -46.580 26.001 -11.424 1.00 48.31 205 SER A C 1
ATOM 1666 O O . SER A 1 205 ? -47.040 26.237 -12.541 1.00 48.31 205 SER A O 1
ATOM 1668 N N . GLU A 1 206 ? -47.154 26.501 -10.327 1.00 42.25 206 GLU A N 1
ATOM 1669 C CA . GLU A 1 206 ? -48.230 27.509 -10.360 1.00 42.25 206 GLU A CA 1
ATOM 1670 C C . GLU A 1 206 ? -48.005 28.612 -9.310 1.00 42.25 206 GLU A C 1
ATOM 1672 O O . GLU A 1 206 ? -48.656 28.660 -8.271 1.00 42.25 206 GLU A O 1
ATOM 1677 N N . ALA A 1 207 ? -47.078 29.547 -9.563 1.00 45.84 207 ALA A N 1
ATOM 1678 C CA . ALA A 1 207 ? -46.915 30.718 -8.683 1.00 45.84 207 ALA A CA 1
ATOM 1679 C C . ALA A 1 207 ? -46.537 32.043 -9.377 1.00 45.84 207 ALA A C 1
ATOM 1681 O O . ALA A 1 207 ? -46.216 33.014 -8.696 1.00 45.84 207 ALA A O 1
ATOM 1682 N N . CYS A 1 208 ? -46.613 32.152 -10.710 1.00 42.06 208 CYS A N 1
ATOM 1683 C CA . CYS A 1 208 ? -46.240 33.391 -11.414 1.00 42.06 208 CYS A CA 1
ATOM 1684 C C . CYS A 1 208 ? -47.360 33.964 -12.300 1.00 42.06 208 CYS A C 1
ATOM 1686 O O . CYS A 1 208 ? -47.159 34.224 -13.484 1.00 42.06 208 CYS A O 1
ATOM 1688 N N . ARG A 1 209 ? -48.568 34.167 -11.747 1.00 4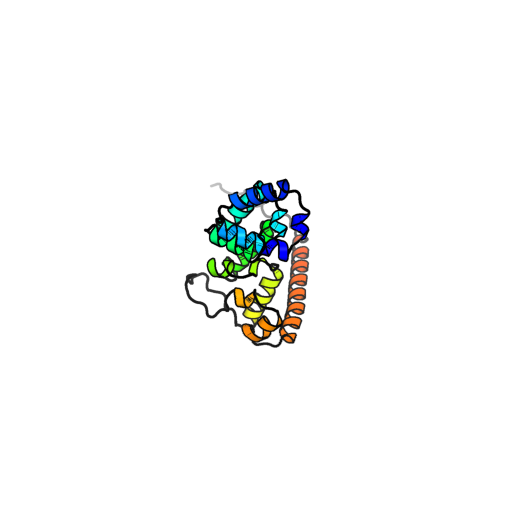4.59 209 ARG A N 1
ATOM 1689 C CA . ARG A 1 209 ? -49.656 34.854 -12.481 1.00 44.59 209 ARG A CA 1
ATOM 1690 C C . ARG A 1 209 ? -50.195 36.157 -11.890 1.00 44.59 209 ARG A C 1
ATOM 1692 O O . ARG A 1 209 ? -50.974 36.803 -12.578 1.00 44.59 209 ARG A O 1
ATOM 1699 N N . ASN A 1 210 ? -49.768 36.622 -10.712 1.00 43.62 210 ASN A N 1
ATOM 1700 C CA . ASN A 1 210 ? -50.476 37.725 -10.033 1.00 43.62 210 ASN A CA 1
ATOM 1701 C C . ASN A 1 210 ? -49.616 38.893 -9.503 1.00 43.62 210 ASN A C 1
ATOM 1703 O O . ASN A 1 210 ? -49.840 39.354 -8.387 1.00 43.62 210 ASN A O 1
ATOM 1707 N N . SER A 1 211 ? -48.689 39.458 -10.286 1.00 42.31 211 SER A N 1
ATOM 1708 C CA . SER A 1 211 ? -47.981 40.683 -9.841 1.00 42.31 211 SER A CA 1
ATOM 1709 C C . SER A 1 211 ? -47.732 41.774 -10.890 1.00 42.31 211 SER A C 1
ATOM 1711 O O . SER A 1 211 ? -46.967 42.698 -10.633 1.00 42.31 211 SER A O 1
ATOM 1713 N N . TYR A 1 212 ? -48.464 41.789 -12.009 1.00 50.19 212 TYR A N 1
ATOM 1714 C CA . TYR A 1 212 ? -48.484 42.948 -12.918 1.00 50.19 212 TYR A CA 1
ATOM 1715 C C . TYR A 1 212 ? -49.847 43.633 -12.937 1.00 50.19 212 TYR A C 1
ATOM 1717 O O . TYR A 1 212 ? -50.577 43.571 -13.920 1.00 50.19 212 TYR A O 1
ATOM 1725 N N . ARG A 1 213 ? -50.201 44.307 -11.838 1.00 48.38 213 ARG A N 1
ATOM 1726 C CA . ARG A 1 213 ? -51.214 45.376 -11.840 1.00 48.38 213 ARG A CA 1
ATOM 1727 C C . ARG A 1 213 ? -51.054 46.253 -10.598 1.00 48.38 213 ARG A C 1
ATOM 1729 O O . ARG A 1 213 ? -51.655 45.963 -9.569 1.00 48.38 213 ARG A O 1
ATOM 1736 N N . LYS A 1 214 ? -50.277 47.337 -10.738 1.00 43.41 214 LYS A N 1
ATOM 1737 C CA . LYS A 1 214 ? -50.565 48.718 -10.277 1.00 43.41 214 LYS A CA 1
ATOM 1738 C C . LYS A 1 214 ? -49.286 49.477 -9.895 1.00 43.41 214 LYS A C 1
ATOM 1740 O O . LYS A 1 214 ? -48.835 49.414 -8.759 1.00 43.41 214 LYS A O 1
ATOM 1745 N N . THR A 1 215 ? -48.813 50.314 -10.811 1.00 39.06 215 THR A N 1
ATOM 1746 C CA . THR A 1 215 ? -48.177 51.600 -10.492 1.00 39.06 215 THR A CA 1
ATOM 1747 C C . THR A 1 215 ? -48.800 52.641 -11.416 1.00 39.06 215 THR A C 1
ATOM 1749 O O . THR A 1 215 ? -48.801 52.481 -12.633 1.00 39.06 215 THR A O 1
ATOM 1752 N N . GLY A 1 216 ? -49.436 53.654 -10.829 1.00 42.66 216 GLY A N 1
ATOM 1753 C CA . GLY A 1 216 ? -50.174 54.676 -11.563 1.00 42.66 216 GLY A CA 1
ATOM 1754 C C . GLY A 1 216 ? -50.946 55.609 -10.637 1.00 42.66 216 GLY A C 1
ATOM 1755 O O . GLY A 1 216 ? -52.169 55.506 -10.549 1.00 42.66 216 GLY A O 1
ATOM 1756 N N . ARG A 1 217 ? -50.224 56.491 -9.940 1.00 36.66 217 ARG A N 1
ATOM 1757 C CA . ARG A 1 217 ? -50.619 57.882 -9.689 1.00 36.66 217 ARG A CA 1
ATOM 1758 C C . ARG A 1 217 ? -49.443 58.682 -9.158 1.00 36.66 217 ARG A C 1
ATOM 1760 O O . ARG A 1 217 ? -48.701 58.113 -8.331 1.00 36.66 217 ARG A O 1
#

Foldseek 3Di:
DVLQCVVCVCVVVDDPVLLVLLLVLVVVLVLDPVLVVVLCSQPVCSSNDRPSPLQVVLSVLVCVLLVDSPLVSLLCSLAVCSSPPDSVQVVLLSCCVCPVLNADSVLVSNA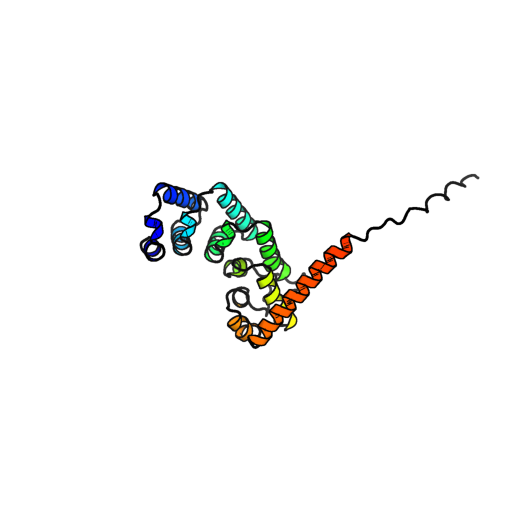SSNNDGPLLLVLLQVLCVVLVLRDTDDPPDDSPDDDSHDGPNLSGVDDLQSNQCPRVVHGSVVSVVSSVVSVVVVVVVVVVVVVVVPPPDDDDDDDPDPDPDDDDD

pLDDT: mean 87.12, std 16.92, range [36.66, 98.69]